Protein AF-0000000070465769 (afdb_homodimer)

Structure (mmCIF, N/CA/C/O backbone):
data_AF-0000000070465769-model_v1
#
loop_
_entity.id
_entity.type
_entity.pdbx_description
1 polymer 'Uncharacterized protein'
#
loop_
_atom_site.group_PDB
_atom_site.id
_atom_site.type_symbol
_atom_site.label_atom_id
_atom_site.label_alt_id
_atom_site.label_comp_id
_atom_site.label_asym_id
_atom_site.label_entity_id
_atom_site.label_seq_id
_atom_site.pdbx_PDB_ins_code
_atom_site.Cartn_x
_atom_site.Cartn_y
_atom_site.Cartn_z
_atom_site.occupancy
_atom_site.B_iso_or_equiv
_atom_site.auth_seq_id
_atom_site.auth_comp_id
_atom_site.auth_asym_id
_atom_site.auth_atom_id
_atom_site.pdbx_PDB_model_num
ATOM 1 N N . MET A 1 1 ? 28.219 44.188 -2.061 1 37.25 1 MET A N 1
ATOM 2 C CA . MET A 1 1 ? 27.344 43.406 -1.188 1 37.25 1 MET A CA 1
ATOM 3 C C . MET A 1 1 ? 27.016 42.062 -1.812 1 37.25 1 MET A C 1
ATOM 5 O O . MET A 1 1 ? 26.234 42 -2.76 1 37.25 1 MET A O 1
ATOM 9 N N . SER A 1 2 ? 27.984 41.125 -1.854 1 46.78 2 SER A N 1
ATOM 10 C CA . SER A 1 2 ? 27.922 39.75 -2.381 1 46.78 2 SER A CA 1
ATOM 11 C C . SER A 1 2 ? 26.859 38.938 -1.668 1 46.78 2 SER A C 1
ATOM 13 O O . SER A 1 2 ? 26.891 38.812 -0.442 1 46.78 2 SER A O 1
ATOM 15 N N . SER A 1 3 ? 25.656 38.906 -2.186 1 49.59 3 SER A N 1
ATOM 16 C CA . SER A 1 3 ? 24.625 37.969 -1.748 1 49.59 3 SER A CA 1
ATOM 17 C C . SER A 1 3 ? 25.172 36.562 -1.627 1 49.59 3 SER A C 1
ATOM 19 O O . SER A 1 3 ? 25.453 35.906 -2.637 1 49.59 3 SER A O 1
ATOM 21 N N . ARG A 1 4 ? 26 36.219 -0.628 1 45.41 4 ARG A N 1
ATOM 22 C CA . ARG A 1 4 ? 26.297 34.812 -0.351 1 45.41 4 ARG A CA 1
ATOM 23 C C . ARG A 1 4 ? 25.016 33.969 -0.282 1 45.41 4 ARG A C 1
ATOM 25 O O . ARG A 1 4 ? 24.141 34.25 0.538 1 45.41 4 ARG A O 1
ATOM 32 N N . SER A 1 5 ? 24.547 33.438 -1.378 1 44.25 5 SER A N 1
ATOM 33 C CA . SER A 1 5 ? 23.594 32.344 -1.336 1 44.25 5 SER A CA 1
ATOM 34 C C . SER A 1 5 ? 23.953 31.344 -0.235 1 44.25 5 SER A C 1
ATOM 36 O O . SER A 1 5 ? 25 30.719 -0.278 1 44.25 5 SER A O 1
ATOM 38 N N . VAL A 1 6 ? 23.734 31.594 0.999 1 43.47 6 VAL A N 1
ATOM 39 C CA . VAL A 1 6 ? 23.828 30.594 2.057 1 43.47 6 VAL A CA 1
ATOM 40 C C . VAL A 1 6 ? 23.188 29.281 1.59 1 43.47 6 VAL A C 1
ATOM 42 O O . VAL A 1 6 ? 21.969 29.203 1.408 1 43.47 6 VAL A O 1
ATOM 45 N N . CYS A 1 7 ? 23.828 28.578 0.736 1 43.31 7 CYS A N 1
ATOM 46 C CA . CYS A 1 7 ? 23.5 27.172 0.587 1 43.31 7 CYS A CA 1
ATOM 47 C C . CYS A 1 7 ? 23.172 26.531 1.938 1 43.31 7 CYS A C 1
ATOM 49 O O . CYS A 1 7 ? 24.047 26.359 2.771 1 43.31 7 CYS A O 1
ATOM 51 N N . HIS A 1 8 ? 22.109 26.859 2.59 1 45.56 8 HIS A N 1
ATOM 52 C CA . HIS A 1 8 ? 21.734 26.094 3.766 1 45.56 8 HIS A CA 1
ATOM 53 C C . HIS A 1 8 ? 21.922 24.594 3.525 1 45.56 8 HIS A C 1
ATOM 55 O O . HIS A 1 8 ? 21.094 23.969 2.852 1 45.56 8 HIS A O 1
ATOM 61 N N . SER A 1 9 ? 23.078 24.172 3.49 1 48.69 9 SER A N 1
ATOM 62 C CA . SER A 1 9 ? 23.438 22.75 3.504 1 48.69 9 SER A CA 1
ATOM 63 C C . SER A 1 9 ? 22.516 21.969 4.426 1 48.69 9 SER A C 1
ATOM 65 O O . SER A 1 9 ? 22.375 22.297 5.609 1 48.69 9 SER A O 1
ATOM 67 N N . LYS A 1 10 ? 21.469 21.359 3.857 1 61.66 10 LYS A N 1
ATOM 68 C CA . LYS A 1 10 ? 20.609 20.484 4.652 1 61.66 10 LYS A CA 1
ATOM 69 C C . LYS A 1 10 ? 21.438 19.625 5.605 1 61.66 10 LYS A C 1
ATOM 71 O O . LYS A 1 10 ? 22.547 19.203 5.266 1 61.66 10 LYS A O 1
ATOM 76 N N . SER A 1 11 ? 21.188 19.609 6.934 1 74.19 11 SER A N 1
ATOM 77 C CA . SER A 1 11 ? 21.812 18.688 7.871 1 74.19 11 SER A CA 1
ATOM 78 C C . SER A 1 11 ? 21.875 17.266 7.305 1 74.19 11 SER A C 1
ATOM 80 O O . SER A 1 11 ? 21.078 16.922 6.426 1 74.19 11 SER A O 1
ATOM 82 N N . PRO A 1 12 ? 22.969 16.641 7.438 1 72.25 12 PRO A N 1
ATOM 83 C CA . PRO A 1 12 ? 23.078 15.266 6.969 1 72.25 12 PRO A CA 1
ATOM 84 C C . PRO A 1 12 ? 21.797 14.461 7.18 1 72.25 12 PRO A C 1
ATOM 86 O O . PRO A 1 12 ? 21.438 13.648 6.324 1 72.25 12 PRO A O 1
ATOM 89 N N . SER A 1 13 ? 21.062 14.695 8.219 1 82.19 13 SER A N 1
ATOM 90 C CA . SER A 1 13 ? 19.828 13.977 8.492 1 82.19 13 SER A CA 1
ATOM 91 C C . SER A 1 13 ? 18.734 14.359 7.496 1 82.19 13 SER A C 1
ATOM 93 O O . SER A 1 13 ? 17.984 13.5 7.035 1 82.19 13 SER A O 1
ATOM 95 N N . SER A 1 14 ? 18.844 15.57 7.121 1 86.88 14 SER A N 1
ATOM 96 C CA . SER A 1 14 ? 17.844 16.031 6.164 1 86.88 14 SER A CA 1
ATOM 97 C C . SER A 1 14 ? 18.109 15.469 4.773 1 86.88 14 SER A C 1
ATOM 99 O O . SER A 1 14 ? 17.172 15.109 4.059 1 86.88 14 SER A O 1
ATOM 101 N N . LEU A 1 15 ? 19.344 15.305 4.488 1 91.31 15 LEU A N 1
ATOM 102 C CA . LEU A 1 15 ? 19.703 14.758 3.188 1 91.31 15 LEU A CA 1
ATOM 103 C C . LEU A 1 15 ? 19.344 13.273 3.111 1 91.31 15 LEU A C 1
ATOM 105 O O . LEU A 1 15 ? 18.781 12.82 2.115 1 91.31 15 LEU A O 1
ATOM 109 N N . LEU A 1 16 ? 19.672 12.523 4.16 1 94.81 16 LEU A N 1
ATOM 110 C CA . LEU A 1 16 ? 19.375 11.094 4.207 1 94.81 16 LEU A CA 1
ATOM 111 C C . LEU A 1 16 ? 17.859 10.859 4.141 1 94.81 16 LEU A C 1
ATOM 113 O O . LEU A 1 16 ? 17.406 9.938 3.467 1 94.81 16 LEU A O 1
ATOM 117 N N . GLN A 1 17 ? 17.188 11.703 4.801 1 95.44 17 GLN A N 1
ATOM 118 C CA . GLN A 1 17 ? 15.734 11.578 4.77 1 95.44 17 GLN A CA 1
ATOM 119 C C . GLN A 1 17 ? 15.188 11.859 3.375 1 95.44 17 GLN A C 1
ATOM 121 O O . GLN A 1 17 ? 14.289 11.164 2.902 1 95.44 17 GLN A O 1
ATOM 126 N N . SER A 1 18 ? 15.781 12.867 2.762 1 95.06 18 SER A N 1
ATOM 127 C CA . SER A 1 18 ? 15.383 13.172 1.391 1 95.06 18 SER A CA 1
ATOM 128 C C . SER A 1 18 ? 15.664 11.992 0.461 1 95.06 18 SER A C 1
ATOM 130 O O . SER A 1 18 ? 14.828 11.648 -0.378 1 95.06 18 SER A O 1
ATOM 132 N N . MET A 1 19 ? 16.766 11.391 0.645 1 96.69 19 MET A N 1
ATOM 133 C CA . MET A 1 19 ? 17.125 10.227 -0.164 1 96.69 19 MET A CA 1
ATOM 134 C C . MET A 1 19 ? 16.141 9.086 0.065 1 96.69 19 MET A C 1
ATOM 136 O O . MET A 1 19 ? 15.797 8.359 -0.871 1 96.69 19 MET A O 1
ATOM 140 N N . PHE A 1 20 ? 15.742 8.953 1.293 1 97.19 20 PHE A N 1
ATOM 141 C CA . PHE A 1 20 ? 14.75 7.934 1.628 1 97.19 20 PHE A CA 1
ATOM 142 C C . PHE A 1 20 ? 13.469 8.148 0.842 1 97.19 20 PHE A C 1
ATOM 144 O O . PHE A 1 20 ? 12.945 7.215 0.224 1 97.19 20 PHE A O 1
ATOM 151 N N . PHE A 1 21 ? 12.992 9.398 0.811 1 98 21 PHE A N 1
ATOM 152 C CA . PHE A 1 21 ? 11.734 9.68 0.129 1 98 21 PHE A CA 1
ATOM 153 C C . PHE A 1 21 ? 11.906 9.594 -1.383 1 98 21 PHE A C 1
ATOM 155 O O . PHE A 1 21 ? 11.008 9.133 -2.09 1 98 21 PHE A O 1
ATOM 162 N N . TRP A 1 22 ? 13.055 9.977 -1.95 1 98.12 22 TRP A N 1
ATOM 163 C CA . TRP A 1 22 ? 13.312 9.836 -3.379 1 98.12 22 TRP A CA 1
ATOM 164 C C . TRP A 1 22 ? 13.367 8.367 -3.783 1 98.12 22 TRP A C 1
ATOM 166 O O . TRP A 1 22 ? 12.789 7.977 -4.801 1 98.12 22 TRP A O 1
ATOM 176 N N . SER A 1 23 ? 14.031 7.582 -2.959 1 97.88 23 SER A N 1
ATOM 177 C CA . SER A 1 23 ? 14.086 6.148 -3.234 1 97.88 23 SER A CA 1
ATOM 178 C C . SER A 1 23 ? 12.695 5.52 -3.188 1 97.88 23 SER A C 1
ATOM 180 O O . SER A 1 23 ? 12.344 4.711 -4.047 1 97.88 23 SER A O 1
ATOM 182 N N . GLY A 1 24 ? 11.938 5.906 -2.197 1 98.12 24 GLY A N 1
ATOM 183 C CA . GLY A 1 24 ? 10.578 5.387 -2.08 1 98.12 24 GLY A CA 1
ATOM 184 C C . GLY A 1 24 ? 9.672 5.82 -3.215 1 98.12 24 GLY A C 1
ATOM 185 O O . GLY A 1 24 ? 8.703 5.133 -3.541 1 98.12 24 GLY A O 1
ATOM 186 N N . ALA A 1 25 ? 10 6.984 -3.811 1 98.56 25 ALA A N 1
ATOM 187 C CA . ALA A 1 25 ? 9.18 7.512 -4.902 1 98.56 25 ALA A CA 1
ATOM 188 C C . ALA A 1 25 ? 9.547 6.855 -6.23 1 98.56 25 ALA A C 1
ATOM 190 O O . ALA A 1 25 ? 8.672 6.508 -7.02 1 98.56 25 ALA A O 1
ATOM 191 N N . LEU A 1 26 ? 10.805 6.562 -6.438 1 98.56 26 LEU A N 1
ATOM 192 C CA . LEU A 1 26 ? 11.281 6.223 -7.773 1 98.56 26 LEU A CA 1
ATOM 193 C C . LEU A 1 26 ? 11.5 4.719 -7.906 1 98.56 26 LEU A C 1
ATOM 195 O O . LEU A 1 26 ? 11.188 4.133 -8.945 1 98.56 26 LEU A O 1
ATOM 199 N N . LEU A 1 27 ? 12.008 4.055 -6.879 1 97 27 LEU A N 1
ATOM 200 C CA . LEU A 1 27 ? 12.461 2.672 -6.996 1 97 27 LEU A CA 1
ATOM 201 C C . LEU A 1 27 ? 11.281 1.738 -7.266 1 97 27 LEU A C 1
ATOM 203 O O . LEU A 1 27 ? 11.43 0.746 -7.984 1 97 27 LEU A O 1
ATOM 207 N N . PRO A 1 28 ? 10.109 2.053 -6.746 1 98 28 PRO A N 1
ATOM 208 C CA . PRO A 1 28 ? 8.992 1.144 -7.016 1 98 28 PRO A CA 1
ATOM 209 C C . PRO A 1 28 ? 8.469 1.263 -8.445 1 98 28 PRO A C 1
ATOM 211 O O . PRO A 1 28 ? 7.711 0.401 -8.898 1 98 28 PRO A O 1
ATOM 214 N N . LEU A 1 29 ? 8.789 2.328 -9.18 1 98.25 29 LEU A N 1
ATOM 215 C CA . LEU A 1 29 ? 8.172 2.602 -10.469 1 98.25 29 LEU A CA 1
ATOM 216 C C . LEU A 1 29 ? 8.461 1.48 -11.461 1 98.25 29 LEU A C 1
ATOM 218 O O . LEU A 1 29 ? 7.543 0.969 -12.109 1 98.25 29 LEU A O 1
ATOM 222 N N . PRO A 1 30 ? 9.711 0.968 -11.578 1 97 30 PRO A N 1
ATOM 223 C CA . PRO A 1 30 ? 9.953 -0.155 -12.484 1 97 30 PRO A CA 1
ATOM 224 C C . PRO A 1 30 ? 9.18 -1.409 -12.094 1 97 30 PRO A C 1
ATOM 226 O O . PRO A 1 30 ? 8.656 -2.115 -12.953 1 97 30 PRO A O 1
ATOM 229 N N . SER A 1 31 ? 9.133 -1.694 -10.781 1 96.38 31 SER A N 1
ATOM 230 C CA . SER A 1 31 ? 8.406 -2.883 -10.352 1 96.38 31 SER A CA 1
ATOM 231 C C . SER A 1 31 ? 6.918 -2.764 -10.664 1 96.38 31 SER A C 1
ATOM 233 O O . SER A 1 31 ? 6.289 -3.736 -11.086 1 96.38 31 SER A O 1
ATOM 235 N N . ILE A 1 32 ? 6.328 -1.576 -10.453 1 98 32 ILE A N 1
ATOM 236 C CA . ILE A 1 32 ? 4.93 -1.356 -10.805 1 98 32 ILE A CA 1
ATOM 237 C C . ILE A 1 32 ? 4.711 -1.677 -12.281 1 98 32 ILE A C 1
ATOM 239 O O . ILE A 1 32 ? 3.818 -2.451 -12.633 1 98 32 ILE A O 1
ATOM 243 N N . ALA A 1 33 ? 5.547 -1.131 -13.133 1 98 33 ALA A N 1
ATOM 244 C CA . ALA A 1 33 ? 5.426 -1.328 -14.57 1 98 33 ALA A CA 1
ATOM 245 C C . ALA A 1 33 ? 5.598 -2.799 -14.945 1 98 33 ALA A C 1
ATOM 247 O O . ALA A 1 33 ? 4.781 -3.361 -15.672 1 98 33 ALA A O 1
ATOM 248 N N . LEU A 1 34 ? 6.574 -3.457 -14.391 1 98 34 LEU A N 1
ATOM 249 C CA . LEU A 1 34 ? 6.891 -4.832 -14.758 1 98 34 LEU A CA 1
ATOM 250 C C . LEU A 1 34 ? 5.832 -5.793 -14.227 1 98 34 LEU A C 1
ATOM 252 O O . LEU A 1 34 ? 5.445 -6.742 -14.914 1 98 34 LEU A O 1
ATOM 256 N N . TYR A 1 35 ? 5.332 -5.543 -13 1 98.12 35 TYR A N 1
ATOM 257 C CA . TYR A 1 35 ? 4.309 -6.402 -12.414 1 98.12 35 TYR A CA 1
ATOM 258 C C . TYR A 1 35 ? 3.029 -6.375 -13.242 1 98.12 35 TYR A C 1
ATOM 260 O O . TYR A 1 35 ? 2.301 -7.367 -13.305 1 98.12 35 TYR A O 1
ATOM 268 N N . ILE A 1 36 ? 2.822 -5.223 -13.883 1 97.25 36 ILE A N 1
ATOM 269 C CA . ILE A 1 36 ? 1.557 -5.043 -14.594 1 97.25 36 ILE A CA 1
ATOM 270 C C . ILE A 1 36 ? 1.727 -5.422 -16.062 1 97.25 36 ILE A C 1
ATOM 272 O O . ILE A 1 36 ? 0.895 -6.137 -16.625 1 97.25 36 ILE A O 1
ATOM 276 N N . LEU A 1 37 ? 2.781 -5.066 -16.656 1 96.44 37 LEU A N 1
ATOM 277 C CA . LEU A 1 37 ? 2.912 -5.18 -18.109 1 96.44 37 LEU A CA 1
ATOM 278 C C . LEU A 1 37 ? 3.553 -6.508 -18.5 1 96.44 37 LEU A C 1
ATOM 280 O O . LEU A 1 37 ? 3.297 -7.031 -19.578 1 96.44 37 LEU A O 1
ATOM 284 N N . THR A 1 38 ? 4.441 -7.043 -17.641 1 97.75 38 THR A N 1
ATOM 285 C CA . THR A 1 38 ? 5.121 -8.297 -17.938 1 97.75 38 THR A CA 1
ATOM 286 C C . THR A 1 38 ? 5.172 -9.188 -16.688 1 97.75 38 THR A C 1
ATOM 288 O O . THR A 1 38 ? 6.246 -9.617 -16.266 1 97.75 38 THR A O 1
ATOM 291 N N . PRO A 1 39 ? 4 -9.508 -16.172 1 96.88 39 PRO A N 1
ATOM 292 C CA . PRO A 1 39 ? 3.998 -10.289 -14.93 1 96.88 39 PRO A CA 1
ATOM 293 C C . PRO A 1 39 ? 4.633 -11.664 -15.102 1 96.88 39 PRO A C 1
ATOM 295 O O . PRO A 1 39 ? 5.266 -12.18 -14.172 1 96.88 39 PRO A O 1
ATOM 298 N N . GLY A 1 40 ? 4.527 -12.281 -16.297 1 96.69 40 GLY A N 1
ATOM 299 C CA . GLY A 1 40 ? 5.211 -13.539 -16.547 1 96.69 40 GLY A CA 1
ATOM 300 C C . GLY A 1 40 ? 6.719 -13.43 -16.453 1 96.69 40 GLY A C 1
ATOM 301 O O . GLY A 1 40 ? 7.371 -14.266 -15.82 1 96.69 40 GLY A O 1
ATOM 302 N N . GLY A 1 41 ? 7.215 -12.367 -17.156 1 96.69 41 GLY A N 1
ATOM 303 C CA . GLY A 1 41 ? 8.648 -12.117 -17.078 1 96.69 41 GLY A CA 1
ATOM 304 C C . GLY A 1 41 ? 9.125 -11.852 -15.664 1 96.69 41 GLY A C 1
ATOM 305 O O . GLY A 1 41 ? 10.203 -12.32 -15.266 1 96.69 41 GLY A O 1
ATOM 306 N N . THR A 1 42 ? 8.297 -11.172 -14.875 1 96.19 42 THR A N 1
ATOM 307 C CA . THR A 1 42 ? 8.633 -10.859 -13.492 1 96.19 42 THR A CA 1
ATOM 308 C C . THR A 1 42 ? 8.664 -12.125 -12.641 1 96.19 42 THR A C 1
ATOM 310 O O . THR A 1 42 ? 9.602 -12.336 -11.867 1 96.19 42 THR A O 1
ATOM 313 N N . VAL A 1 43 ? 7.668 -12.922 -12.766 1 95 43 VAL A N 1
ATOM 314 C CA . VAL A 1 43 ? 7.594 -14.18 -12.031 1 95 43 VAL A CA 1
ATOM 315 C C . VAL A 1 43 ? 8.828 -15.023 -12.336 1 95 43 VAL A C 1
ATOM 317 O O . VAL A 1 43 ? 9.469 -15.547 -11.422 1 95 43 VAL A O 1
ATOM 320 N N . LYS A 1 44 ? 9.172 -15.039 -13.555 1 94 44 LYS A N 1
ATOM 321 C CA . LYS A 1 44 ? 10.344 -15.805 -13.969 1 94 44 LYS A CA 1
ATOM 322 C C . LYS A 1 44 ? 11.617 -15.219 -13.375 1 94 44 LYS A C 1
ATOM 324 O O . LYS A 1 44 ? 12.508 -15.953 -12.945 1 94 44 LYS A O 1
ATOM 329 N N . HIS A 1 45 ? 11.664 -13.938 -13.359 1 91.44 45 HIS A N 1
ATOM 330 C CA . HIS A 1 45 ? 12.836 -13.242 -12.836 1 91.44 45 HIS A CA 1
ATOM 331 C C . HIS A 1 45 ? 13.094 -13.617 -11.383 1 91.44 45 HIS A C 1
ATOM 333 O O . HIS A 1 45 ? 14.242 -13.703 -10.961 1 91.44 45 HIS A O 1
ATOM 339 N N . PHE A 1 46 ? 12.039 -13.859 -10.68 1 90.12 46 PHE A N 1
ATOM 340 C CA . PHE A 1 46 ? 12.164 -14.219 -9.273 1 90.12 46 PHE A CA 1
ATOM 341 C C . PHE A 1 46 ? 12.156 -15.734 -9.102 1 90.12 46 PHE A C 1
ATOM 343 O O . PHE A 1 46 ? 11.812 -16.234 -8.031 1 90.12 46 PHE A O 1
ATOM 350 N N . ASN A 1 47 ? 12.344 -16.438 -10.18 1 88.5 47 ASN A N 1
ATOM 351 C CA . ASN A 1 47 ? 12.516 -17.891 -10.211 1 88.5 47 ASN A CA 1
ATOM 352 C C . ASN A 1 47 ? 11.211 -18.609 -9.914 1 88.5 47 ASN A C 1
ATOM 354 O O . ASN A 1 47 ? 11.211 -19.688 -9.297 1 88.5 47 ASN A O 1
ATOM 358 N N . GLY A 1 48 ? 10.094 -17.984 -10.234 1 91.88 48 GLY A N 1
ATOM 359 C CA . GLY A 1 48 ? 8.797 -18.609 -10.008 1 91.88 48 GLY A CA 1
ATOM 360 C C . GLY A 1 48 ? 8.258 -19.328 -11.234 1 91.88 48 GLY A C 1
ATOM 361 O O . GLY A 1 48 ? 8.781 -19.156 -12.336 1 91.88 48 GLY A O 1
ATOM 362 N N . GLU A 1 49 ? 7.277 -20.156 -10.969 1 93.69 49 GLU A N 1
ATOM 363 C CA . GLU A 1 49 ? 6.527 -20.797 -12.031 1 93.69 49 GLU A CA 1
ATOM 364 C C . GLU A 1 49 ? 5.48 -19.859 -12.625 1 93.69 49 GLU A C 1
ATOM 366 O O . GLU A 1 49 ? 4.621 -19.344 -11.906 1 93.69 49 GLU A O 1
ATOM 371 N N . VAL A 1 50 ? 5.594 -19.75 -13.992 1 95.19 50 VAL A N 1
ATOM 372 C CA . VAL A 1 50 ? 4.68 -18.844 -14.664 1 95.19 50 VAL A CA 1
ATOM 373 C C . VAL A 1 50 ? 3.355 -19.547 -14.945 1 95.19 50 VAL A C 1
ATOM 375 O O . VAL A 1 50 ? 3.299 -20.484 -15.742 1 95.19 50 VAL A O 1
ATOM 378 N N . THR A 1 51 ? 2.352 -19.188 -14.273 1 93.81 51 THR A N 1
ATOM 379 C CA . THR A 1 51 ? 0.975 -19.625 -14.469 1 93.81 51 THR A CA 1
ATOM 380 C C . THR A 1 51 ? 0.024 -18.438 -14.508 1 93.81 51 THR A C 1
ATOM 382 O O . THR A 1 51 ? 0.396 -17.328 -14.117 1 93.81 51 THR A O 1
ATOM 385 N N . PRO A 1 52 ? -1.138 -18.562 -15 1 93.25 52 PRO A N 1
ATOM 386 C CA . PRO A 1 52 ? -2.094 -17.453 -14.914 1 93.25 52 PRO A CA 1
ATOM 387 C C . PRO A 1 52 ? -2.293 -16.953 -13.484 1 93.25 52 PRO A C 1
ATOM 389 O O . PRO A 1 52 ? -2.408 -15.75 -13.266 1 93.25 52 PRO A O 1
ATOM 392 N N . THR A 1 53 ? -2.178 -17.844 -12.531 1 93.94 53 THR A N 1
ATOM 393 C CA . THR A 1 53 ? -2.379 -17.516 -11.125 1 93.94 53 THR A CA 1
ATOM 394 C C . THR A 1 53 ? -1.217 -16.672 -10.602 1 93.94 53 THR A C 1
ATOM 396 O O . THR A 1 53 ? -1.427 -15.664 -9.922 1 93.94 53 THR A O 1
ATOM 399 N N . SER A 1 54 ? -0.062 -17.125 -10.891 1 95.12 54 SER A N 1
ATOM 400 C CA . SER A 1 54 ? 1.085 -16.375 -10.398 1 95.12 54 SER A CA 1
ATOM 401 C C . SER A 1 54 ? 1.177 -15 -11.07 1 95.12 54 SER A C 1
ATOM 403 O O . SER A 1 54 ? 1.589 -14.023 -10.445 1 95.12 54 SER A O 1
ATOM 405 N N . LYS A 1 55 ? 0.803 -14.891 -12.352 1 95.19 55 LYS A N 1
ATOM 406 C CA . LYS A 1 55 ? 0.773 -13.602 -13.039 1 95.19 55 LYS A CA 1
ATOM 407 C C . LYS A 1 55 ? -0.245 -12.664 -12.398 1 95.19 55 LYS A C 1
ATOM 409 O O . LYS A 1 55 ? 0.033 -11.477 -12.203 1 95.19 55 LYS A O 1
ATOM 414 N N . PHE A 1 56 ? -1.393 -13.242 -12.102 1 95.25 56 PHE A N 1
ATOM 415 C CA . PHE A 1 56 ? -2.447 -12.492 -11.43 1 95.25 56 PHE A CA 1
ATOM 416 C C . PHE A 1 56 ? -1.942 -11.906 -10.117 1 95.25 56 PHE A C 1
ATOM 418 O O . PHE A 1 56 ? -2.004 -10.688 -9.914 1 95.25 56 PHE A O 1
ATOM 425 N N . TRP A 1 57 ? -1.403 -12.711 -9.266 1 96.88 57 TRP A N 1
ATOM 426 C CA . TRP A 1 57 ? -0.974 -12.25 -7.945 1 96.88 57 TRP A CA 1
ATOM 427 C C . TRP A 1 57 ? 0.206 -11.289 -8.062 1 96.88 57 TRP A C 1
ATOM 429 O O . TRP A 1 57 ? 0.318 -10.336 -7.285 1 96.88 57 TRP A O 1
ATOM 439 N N . CYS A 1 58 ? 1.074 -11.555 -8.984 1 97.25 58 CYS A N 1
ATOM 440 C CA . CYS A 1 58 ? 2.158 -10.625 -9.273 1 97.25 58 CYS A CA 1
ATOM 441 C C . CYS A 1 58 ? 1.613 -9.258 -9.648 1 97.25 58 CYS A C 1
ATOM 443 O O . CYS A 1 58 ? 2.078 -8.234 -9.141 1 97.25 58 CYS A O 1
ATOM 445 N N . SER A 1 59 ? 0.601 -9.195 -10.484 1 97.5 59 SER A N 1
ATOM 446 C CA . SER A 1 59 ? -0.015 -7.938 -10.891 1 97.5 59 SER A CA 1
ATOM 447 C C . SER A 1 59 ? -0.662 -7.227 -9.711 1 97.5 59 SER A C 1
ATOM 449 O O . SER A 1 59 ? -0.597 -6 -9.602 1 97.5 59 SER A O 1
ATOM 451 N N . VAL A 1 60 ? -1.263 -7.977 -8.82 1 97.62 60 VAL A N 1
ATOM 452 C CA . VAL A 1 60 ? -1.911 -7.398 -7.648 1 97.62 60 VAL A CA 1
ATOM 453 C C . VAL A 1 60 ? -0.866 -6.738 -6.754 1 97.62 60 VAL A C 1
ATOM 455 O O . VAL A 1 60 ? -1.127 -5.691 -6.152 1 97.62 60 VAL A O 1
ATOM 458 N N . ALA A 1 61 ? 0.304 -7.301 -6.707 1 98.25 61 ALA A N 1
ATOM 459 C CA . ALA A 1 61 ? 1.365 -6.805 -5.836 1 98.25 61 ALA A CA 1
ATOM 460 C C . ALA A 1 61 ? 1.81 -5.406 -6.254 1 98.25 61 ALA A C 1
ATOM 462 O O . ALA A 1 61 ? 2.361 -4.656 -5.445 1 98.25 61 ALA A O 1
ATOM 463 N N . ALA A 1 62 ? 1.568 -5.023 -7.488 1 98.62 62 ALA A N 1
ATOM 464 C CA . ALA A 1 62 ? 1.907 -3.688 -7.969 1 98.62 62 ALA A CA 1
ATOM 465 C C . ALA A 1 62 ? 1.174 -2.615 -7.164 1 98.62 62 ALA A C 1
ATOM 467 O O . ALA A 1 62 ? 1.644 -1.479 -7.062 1 98.62 62 ALA A O 1
ATOM 468 N N . SER A 1 63 ? 0.003 -2.973 -6.633 1 98.69 63 SER A N 1
ATOM 469 C CA . SER A 1 63 ? -0.846 -2.008 -5.938 1 98.69 63 SER A CA 1
ATOM 470 C C . SER A 1 63 ? -0.144 -1.436 -4.715 1 98.69 63 SER A C 1
ATOM 472 O O . SER A 1 63 ? -0.209 -0.23 -4.461 1 98.69 63 SER A O 1
ATOM 474 N N . GLY A 1 64 ? 0.524 -2.281 -3.945 1 98.69 64 GLY A N 1
ATOM 475 C CA . GLY A 1 64 ? 1.264 -1.801 -2.789 1 98.69 64 GLY A CA 1
ATOM 476 C C . GLY A 1 64 ? 2.422 -0.893 -3.156 1 98.69 64 GLY A C 1
ATOM 477 O O . GLY A 1 64 ? 2.633 0.142 -2.521 1 98.69 64 GLY A O 1
ATOM 478 N N . ASP A 1 65 ? 3.137 -1.271 -4.188 1 98.75 65 ASP A N 1
ATOM 479 C CA . ASP A 1 65 ? 4.238 -0.445 -4.676 1 98.75 65 ASP A CA 1
ATOM 480 C C . ASP A 1 65 ? 3.738 0.93 -5.109 1 98.75 65 ASP A C 1
ATOM 482 O O . ASP A 1 65 ? 4.379 1.945 -4.836 1 98.75 65 ASP A O 1
ATOM 486 N N . ALA A 1 66 ? 2.65 0.906 -5.781 1 98.81 66 ALA A N 1
ATOM 487 C CA . ALA A 1 66 ? 2.072 2.16 -6.258 1 98.81 66 ALA A CA 1
ATOM 488 C C . ALA A 1 66 ? 1.673 3.057 -5.09 1 98.81 66 ALA A C 1
ATOM 490 O O . ALA A 1 66 ? 1.894 4.27 -5.129 1 98.81 66 ALA A O 1
ATOM 491 N N . ALA A 1 67 ? 1.086 2.451 -4.082 1 98.81 67 ALA A N 1
ATOM 492 C CA . ALA A 1 67 ? 0.682 3.211 -2.902 1 98.81 67 ALA A CA 1
ATOM 493 C C . ALA A 1 67 ? 1.889 3.859 -2.229 1 98.81 67 ALA A C 1
ATOM 495 O O . ALA A 1 67 ? 1.859 5.047 -1.902 1 98.81 67 ALA A O 1
ATOM 496 N N . ILE A 1 68 ? 2.947 3.102 -2.061 1 98.81 68 ILE A N 1
ATOM 497 C CA . ILE A 1 68 ? 4.141 3.588 -1.379 1 98.81 68 ILE A CA 1
ATOM 498 C C . ILE A 1 68 ? 4.805 4.68 -2.213 1 98.81 68 ILE A C 1
ATOM 500 O O . ILE A 1 68 ? 5.215 5.715 -1.679 1 98.81 68 ILE A O 1
ATOM 504 N N . SER A 1 69 ? 4.91 4.449 -3.482 1 98.88 69 SER A N 1
ATOM 505 C CA . SER A 1 69 ? 5.477 5.469 -4.359 1 98.88 69 SER A CA 1
ATOM 506 C C . SER A 1 69 ? 4.68 6.766 -4.285 1 98.88 69 SER A C 1
ATOM 508 O O . SER A 1 69 ? 5.262 7.848 -4.16 1 98.88 69 SER A O 1
ATOM 510 N N . ALA A 1 70 ? 3.385 6.676 -4.344 1 98.75 70 ALA A N 1
ATOM 511 C CA . ALA A 1 70 ? 2.516 7.848 -4.293 1 98.75 70 ALA A CA 1
ATOM 512 C C . ALA A 1 70 ? 2.707 8.617 -2.986 1 98.75 70 ALA A C 1
ATOM 514 O O . ALA A 1 70 ? 2.732 9.852 -2.982 1 98.75 70 ALA A O 1
ATOM 515 N N . LEU A 1 71 ? 2.803 7.895 -1.905 1 98.62 71 LEU A N 1
ATOM 516 C CA . LEU A 1 71 ? 3.018 8.516 -0.603 1 98.62 71 LEU A CA 1
ATOM 517 C C . LEU A 1 71 ? 4.324 9.305 -0.584 1 98.62 71 LEU A C 1
ATOM 519 O O . LEU A 1 71 ? 4.355 10.453 -0.127 1 98.62 71 LEU A O 1
ATOM 523 N N . CYS A 1 72 ? 5.348 8.695 -1.104 1 98.62 72 CYS A N 1
ATOM 524 C CA . CYS A 1 72 ? 6.648 9.359 -1.105 1 98.62 72 CYS A CA 1
ATOM 525 C C . CYS A 1 72 ? 6.652 10.555 -2.043 1 98.62 72 CYS A C 1
ATOM 527 O O . CYS A 1 72 ? 7.211 11.609 -1.715 1 98.62 72 CYS A O 1
ATOM 529 N N . TRP A 1 73 ? 5.988 10.422 -3.178 1 98.38 73 TRP A N 1
ATOM 530 C CA . TRP A 1 73 ? 5.84 11.562 -4.074 1 98.38 73 TRP A CA 1
ATOM 531 C C . TRP A 1 73 ? 5.094 12.703 -3.389 1 98.38 73 TRP A C 1
ATOM 533 O O . TRP A 1 73 ? 5.441 13.875 -3.561 1 98.38 73 TRP A O 1
ATOM 543 N N . HIS A 1 74 ? 4.09 12.375 -2.631 1 97.19 74 HIS A N 1
ATOM 544 C CA . HIS A 1 74 ? 3.342 13.406 -1.921 1 97.19 74 HIS A CA 1
ATOM 545 C C . HIS A 1 74 ? 4.25 14.203 -0.991 1 97.19 74 HIS A C 1
ATOM 547 O O . HIS A 1 74 ? 4.191 15.438 -0.965 1 97.19 74 HIS A O 1
ATOM 553 N N . VAL A 1 75 ? 5.066 13.508 -0.267 1 96.69 75 VAL A N 1
ATOM 554 C CA . VAL A 1 75 ? 5.98 14.156 0.662 1 96.69 75 VAL A CA 1
ATOM 555 C C . VAL A 1 75 ? 6.926 15.078 -0.107 1 96.69 75 VAL A C 1
ATOM 557 O O . VAL A 1 75 ? 7.172 16.219 0.308 1 96.69 75 VAL A O 1
ATOM 560 N N . LEU A 1 76 ? 7.418 14.641 -1.215 1 96.38 76 LEU A N 1
ATOM 561 C CA . LEU A 1 76 ? 8.414 15.375 -1.987 1 96.38 76 LEU A CA 1
ATOM 562 C C . LEU A 1 76 ? 7.797 16.609 -2.629 1 96.38 76 LEU A C 1
ATOM 564 O O . LEU A 1 76 ? 8.477 17.625 -2.809 1 96.38 76 LEU A O 1
ATOM 568 N N . LEU A 1 77 ? 6.508 16.562 -2.877 1 94.5 77 LEU A N 1
ATOM 569 C CA . LEU A 1 77 ? 5.883 17.625 -3.654 1 94.5 77 LEU A CA 1
ATOM 570 C C . LEU A 1 77 ? 5.086 18.562 -2.75 1 94.5 77 LEU A C 1
ATOM 572 O O . LEU A 1 77 ? 4.598 19.594 -3.203 1 94.5 77 LEU A O 1
ATOM 576 N N . MET A 1 78 ? 4.988 18.219 -1.524 1 90.38 78 MET A N 1
ATOM 577 C CA . MET A 1 78 ? 4.18 19.047 -0.631 1 90.38 78 MET A CA 1
ATOM 578 C C . MET A 1 78 ? 4.859 20.391 -0.372 1 90.38 78 MET A C 1
ATOM 580 O O . MET A 1 78 ? 6.066 20.438 -0.141 1 90.38 78 MET A O 1
ATOM 584 N N . LYS A 1 79 ? 4.16 21.562 -0.446 1 84.62 79 LYS A N 1
ATOM 585 C CA . LYS A 1 79 ? 4.676 22.922 -0.33 1 84.62 79 LYS A CA 1
ATOM 586 C C . LYS A 1 79 ? 5.176 23.203 1.085 1 84.62 79 LYS A C 1
ATOM 588 O O . LYS A 1 79 ? 6.238 23.812 1.268 1 84.62 79 LYS A O 1
ATOM 593 N N . ASN A 1 80 ? 4.484 22.812 2.16 1 82.69 80 ASN A N 1
ATOM 594 C CA . ASN A 1 80 ? 4.832 23.094 3.551 1 82.69 80 ASN A CA 1
ATOM 595 C C . ASN A 1 80 ? 5.473 21.875 4.219 1 82.69 80 ASN A C 1
ATOM 597 O O . ASN A 1 80 ? 5.082 21.484 5.32 1 82.69 80 ASN A O 1
ATOM 601 N N . ARG A 1 81 ? 6.609 21.438 3.527 1 85.69 81 ARG A N 1
ATOM 602 C CA . ARG A 1 81 ? 7.242 20.188 3.959 1 85.69 81 ARG A CA 1
ATOM 603 C C . ARG A 1 81 ? 7.934 20.375 5.309 1 85.69 81 ARG A C 1
ATOM 605 O O . ARG A 1 81 ? 8.055 19.406 6.078 1 85.69 81 ARG A O 1
ATOM 612 N N . GLU A 1 82 ? 8.32 21.547 5.535 1 85.75 82 GLU A N 1
ATOM 613 C CA . GLU A 1 82 ? 9.094 21.781 6.754 1 85.75 82 GLU A CA 1
ATOM 614 C C . GLU A 1 82 ? 8.188 22.266 7.891 1 85.75 82 GLU A C 1
ATOM 616 O O . GLU A 1 82 ? 8.648 22.453 9.016 1 85.75 82 GLU A O 1
ATOM 621 N N . SER A 1 83 ? 6.93 22.375 7.598 1 87 83 SER A N 1
ATOM 622 C CA . SER A 1 83 ? 5.969 22.75 8.625 1 87 83 SER A CA 1
ATOM 623 C C . SER A 1 83 ? 5.672 21.578 9.562 1 87 83 SER A C 1
ATOM 625 O O . SER A 1 83 ? 6.098 20.453 9.305 1 87 83 SER A O 1
ATOM 627 N N . GLU A 1 84 ? 5.008 21.828 10.625 1 85.19 84 GLU A N 1
ATOM 628 C CA . GLU A 1 84 ? 4.582 20.797 11.555 1 85.19 84 GLU A CA 1
ATOM 629 C C . GLU A 1 84 ? 3.729 19.734 10.844 1 85.19 84 GLU A C 1
ATOM 631 O O . GLU A 1 84 ? 3.898 18.547 11.062 1 85.19 84 GLU A O 1
ATOM 636 N N . MET A 1 85 ? 2.922 20.234 9.961 1 84 85 MET A N 1
ATOM 637 C CA . MET A 1 85 ? 2.076 19.344 9.172 1 84 85 MET A CA 1
ATOM 638 C C . MET A 1 85 ? 2.918 18.453 8.266 1 84 85 MET A C 1
ATOM 640 O O . MET A 1 85 ? 2.672 17.25 8.172 1 84 85 MET A O 1
ATOM 644 N N . GLY A 1 86 ? 3.84 19.109 7.652 1 89.88 86 GLY A N 1
ATOM 645 C CA . GLY A 1 86 ? 4.73 18.359 6.789 1 89.88 86 GLY A CA 1
ATOM 646 C C . GLY A 1 86 ? 5.488 17.266 7.523 1 89.88 86 GLY A C 1
ATOM 647 O O . GLY A 1 86 ? 5.617 16.156 7.023 1 89.88 86 GLY A O 1
ATOM 648 N N . GLU A 1 87 ? 5.883 17.562 8.711 1 90.81 87 GLU A N 1
ATOM 649 C CA . GLU A 1 87 ? 6.629 16.594 9.508 1 90.81 87 GLU A CA 1
ATOM 650 C C . GLU A 1 87 ? 5.738 15.43 9.922 1 90.81 87 GLU A C 1
ATOM 652 O O . GLU A 1 87 ? 6.184 14.273 9.945 1 90.81 87 GLU A O 1
ATOM 657 N N . GLU A 1 88 ? 4.527 15.695 10.25 1 90.06 88 GLU A N 1
ATOM 658 C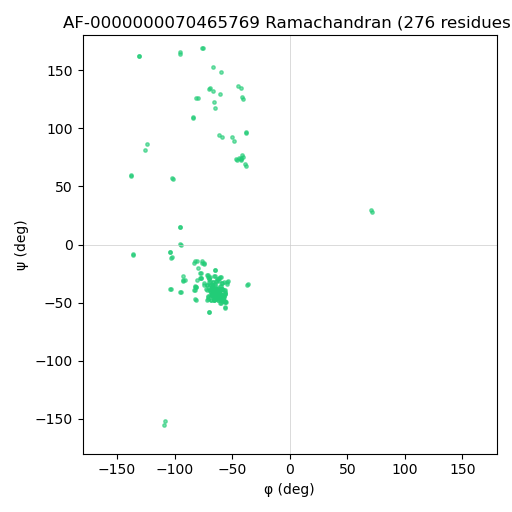 CA . GLU A 1 88 ? 3.6 14.633 10.617 1 90.06 88 GLU A CA 1
ATOM 659 C C . GLU A 1 88 ? 3.316 13.711 9.43 1 90.06 88 GLU A C 1
ATOM 661 O O . GLU A 1 88 ? 3.238 12.492 9.586 1 90.06 88 GLU A O 1
ATOM 666 N N . VAL A 1 89 ? 3.176 14.336 8.266 1 93.88 89 VAL A N 1
ATOM 667 C CA . VAL A 1 89 ? 2.941 13.547 7.062 1 93.88 89 VAL A CA 1
ATOM 668 C C . VAL A 1 89 ? 4.164 12.688 6.762 1 93.88 89 VAL A C 1
ATOM 670 O O . VAL A 1 89 ? 4.031 11.508 6.422 1 93.88 89 VAL A O 1
ATOM 673 N N . LYS A 1 90 ? 5.324 13.273 6.914 1 96.19 90 LYS A N 1
ATOM 674 C CA . LYS A 1 90 ? 6.551 12.508 6.723 1 96.19 90 LYS A CA 1
ATOM 675 C C . LYS A 1 90 ? 6.602 11.305 7.664 1 96.19 90 LYS A C 1
ATOM 677 O O . LYS A 1 90 ? 6.91 10.195 7.238 1 96.19 90 LYS A O 1
ATOM 682 N N . ARG A 1 91 ? 6.273 11.516 8.922 1 95.88 91 ARG A N 1
ATOM 683 C CA . ARG A 1 91 ? 6.285 10.445 9.914 1 95.88 91 ARG A CA 1
ATOM 684 C C . ARG A 1 91 ? 5.293 9.344 9.539 1 95.88 91 ARG A C 1
ATOM 686 O O . ARG A 1 91 ? 5.613 8.156 9.617 1 95.88 91 ARG A O 1
ATOM 693 N N . LEU A 1 92 ? 4.133 9.758 9.133 1 96.19 92 LEU A N 1
ATOM 694 C CA . LEU A 1 92 ? 3.111 8.812 8.703 1 96.19 92 LEU A CA 1
ATOM 695 C C . LEU A 1 92 ? 3.613 7.953 7.547 1 96.19 92 LEU A C 1
ATOM 697 O O . LEU A 1 92 ? 3.488 6.727 7.578 1 96.19 92 LEU A O 1
ATOM 701 N N . VAL A 1 93 ? 4.18 8.617 6.539 1 98.19 93 VAL A N 1
ATOM 702 C CA . VAL A 1 93 ? 4.625 7.918 5.34 1 98.19 93 VAL A CA 1
ATOM 703 C C . VAL A 1 93 ? 5.738 6.938 5.699 1 98.19 93 VAL A C 1
ATOM 705 O O . VAL A 1 93 ? 5.77 5.812 5.195 1 98.19 93 VAL A O 1
ATOM 708 N N . ILE A 1 94 ? 6.617 7.32 6.586 1 98.5 94 ILE A N 1
ATOM 709 C CA . ILE A 1 94 ? 7.711 6.449 7.008 1 98.5 94 ILE A CA 1
ATOM 710 C C . ILE A 1 94 ? 7.152 5.254 7.777 1 98.5 94 ILE A C 1
ATOM 712 O O . ILE A 1 94 ? 7.582 4.117 7.566 1 98.5 94 ILE A O 1
ATOM 716 N N . ARG A 1 95 ? 6.207 5.457 8.648 1 98.44 95 ARG A N 1
ATOM 717 C CA . ARG A 1 95 ? 5.586 4.367 9.398 1 98.44 95 ARG A CA 1
ATOM 718 C C . ARG A 1 95 ? 4.906 3.377 8.461 1 98.44 95 ARG A C 1
ATOM 720 O O . ARG A 1 95 ? 5.07 2.164 8.602 1 98.44 95 ARG A O 1
ATOM 727 N N . VAL A 1 96 ? 4.188 3.914 7.539 1 98.69 96 VAL A N 1
ATOM 728 C CA . VA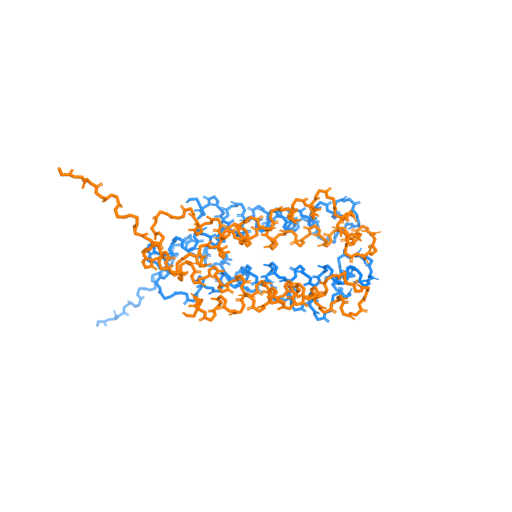L A 1 96 ? 3.453 3.062 6.609 1 98.69 96 VAL A CA 1
ATOM 729 C C . VAL A 1 96 ? 4.434 2.32 5.703 1 98.69 96 VAL A C 1
ATOM 731 O O . VAL A 1 96 ? 4.223 1.147 5.383 1 98.69 96 VAL A O 1
ATOM 734 N N . ASN A 1 97 ? 5.484 3.01 5.258 1 98.62 97 ASN A N 1
ATOM 735 C CA . ASN A 1 97 ? 6.535 2.348 4.492 1 98.62 97 ASN A CA 1
ATOM 736 C C . ASN A 1 97 ? 7.125 1.168 5.258 1 98.62 97 ASN A C 1
ATOM 738 O O . ASN A 1 97 ? 7.402 0.119 4.676 1 98.62 97 ASN A O 1
ATOM 742 N N . TRP A 1 98 ? 7.305 1.378 6.504 1 98.81 98 TRP A N 1
ATOM 743 C CA . TRP A 1 98 ? 7.852 0.301 7.32 1 98.81 98 TRP A CA 1
ATOM 744 C C . TRP A 1 98 ? 6.879 -0.872 7.398 1 98.81 98 TRP A C 1
ATOM 746 O O . TRP A 1 98 ? 7.281 -2.029 7.25 1 98.81 98 TRP A O 1
ATOM 756 N N . ILE A 1 99 ? 5.637 -0.623 7.664 1 98.69 99 ILE A N 1
ATOM 757 C CA . ILE A 1 99 ? 4.617 -1.666 7.723 1 98.69 99 ILE A CA 1
ATOM 758 C C . ILE A 1 99 ? 4.574 -2.418 6.391 1 98.69 99 ILE A C 1
ATOM 760 O O . ILE A 1 99 ? 4.586 -3.65 6.367 1 98.69 99 ILE A O 1
ATOM 764 N N . TYR A 1 100 ? 4.527 -1.676 5.309 1 98.69 100 TYR A N 1
ATOM 765 C CA . TYR A 1 100 ? 4.582 -2.268 3.975 1 98.69 100 TYR A CA 1
ATOM 766 C C . TYR A 1 100 ? 5.82 -3.143 3.818 1 98.69 100 TYR A C 1
ATOM 768 O O . TYR A 1 100 ? 5.73 -4.277 3.342 1 98.69 100 TYR A O 1
ATOM 776 N N . GLY A 1 101 ? 6.977 -2.551 4.199 1 98.19 101 GLY A N 1
ATOM 777 C CA . GLY A 1 101 ? 8.234 -3.262 4.066 1 98.19 101 GLY A CA 1
ATOM 778 C C . GLY A 1 101 ? 8.273 -4.562 4.844 1 98.19 101 GLY A C 1
ATOM 779 O O . GLY A 1 101 ? 8.82 -5.559 4.371 1 98.19 101 GLY A O 1
ATOM 780 N N . LEU A 1 102 ? 7.695 -4.562 6.016 1 98 102 LEU A N 1
ATOM 781 C CA . LEU A 1 102 ? 7.652 -5.766 6.832 1 98 102 LEU A CA 1
ATOM 782 C C . LEU A 1 102 ? 6.98 -6.91 6.082 1 98 102 LEU A C 1
ATOM 784 O O . LEU A 1 102 ? 7.504 -8.023 6.047 1 98 102 LEU A O 1
ATOM 788 N N . PHE A 1 103 ? 5.902 -6.609 5.453 1 98 103 PHE A N 1
ATOM 789 C CA . PHE A 1 103 ? 5.156 -7.656 4.766 1 98 103 PHE A CA 1
ATOM 790 C C . PHE A 1 103 ? 5.75 -7.93 3.391 1 98 103 PHE A C 1
ATOM 792 O O . PHE A 1 103 ? 5.855 -9.086 2.973 1 98 103 PHE A O 1
ATOM 799 N N . HIS A 1 104 ? 6.172 -6.898 2.68 1 97.88 104 HIS A N 1
ATOM 800 C CA . HIS A 1 104 ? 6.684 -7.031 1.32 1 97.88 104 HIS A CA 1
ATOM 801 C C . HIS A 1 104 ? 8.039 -7.734 1.308 1 97.88 104 HIS A C 1
ATOM 803 O O . HIS A 1 104 ? 8.164 -8.828 0.756 1 97.88 104 HIS A O 1
ATOM 809 N N . PHE A 1 105 ? 8.969 -7.191 1.99 1 96.19 105 PHE A N 1
ATOM 810 C CA . PHE A 1 105 ? 10.312 -7.754 2.01 1 96.19 105 PHE A CA 1
ATOM 811 C C . PHE A 1 105 ? 10.375 -8.984 2.91 1 96.19 105 PHE A C 1
ATOM 813 O O . PHE A 1 105 ? 11.156 -9.898 2.66 1 96.19 105 PHE A O 1
ATOM 820 N N . GLY A 1 106 ? 9.492 -9 3.934 1 94.62 106 GLY A N 1
ATOM 821 C CA . GLY A 1 106 ? 9.383 -10.211 4.73 1 94.62 106 GLY A CA 1
ATOM 822 C C . GLY A 1 106 ? 8.922 -11.406 3.922 1 94.62 106 GLY A C 1
ATOM 823 O O . GLY A 1 106 ? 9.492 -12.5 4.047 1 94.62 106 GLY A O 1
ATOM 824 N N . ALA A 1 107 ? 7.91 -11.195 3.127 1 94.5 107 ALA A N 1
ATOM 825 C CA . ALA A 1 107 ? 7.434 -12.281 2.27 1 94.5 107 ALA A CA 1
ATOM 826 C C . ALA A 1 107 ? 8.508 -12.711 1.278 1 94.5 107 ALA A C 1
ATOM 828 O O . ALA A 1 107 ? 8.766 -13.906 1.11 1 94.5 107 ALA A O 1
ATOM 829 N N . PHE A 1 108 ? 9.164 -11.719 0.638 1 94.12 108 PHE A N 1
ATOM 830 C CA . PHE A 1 108 ? 10.234 -12.047 -0.293 1 94.12 108 PHE A CA 1
ATOM 831 C C . PHE A 1 108 ? 11.336 -12.844 0.406 1 94.12 108 PHE A C 1
ATOM 833 O O . PHE A 1 108 ? 11.789 -13.867 -0.1 1 94.12 108 PHE A O 1
ATOM 840 N N . TRP A 1 109 ? 11.688 -12.43 1.526 1 92.25 109 TRP A N 1
ATOM 841 C CA . TRP A 1 109 ? 12.75 -13.086 2.275 1 92.25 109 TRP A CA 1
ATOM 842 C C . TRP A 1 109 ? 12.336 -14.5 2.678 1 92.25 109 TRP A C 1
ATOM 844 O O . TRP A 1 109 ? 13.07 -15.461 2.438 1 92.25 109 TRP A O 1
ATOM 854 N N . PHE A 1 110 ? 11.188 -14.656 3.205 1 90.94 110 PHE A N 1
ATOM 855 C CA . PHE A 1 110 ? 10.68 -15.938 3.686 1 90.94 110 PHE A CA 1
ATOM 856 C C . PHE A 1 110 ? 10.617 -16.953 2.551 1 90.94 110 PHE A C 1
ATOM 858 O O . PHE A 1 110 ? 11.164 -18.062 2.664 1 90.94 110 PHE A O 1
ATOM 865 N N . TRP A 1 111 ? 10.047 -16.609 1.484 1 88.75 111 TRP A N 1
ATOM 866 C CA . TRP A 1 111 ? 9.789 -17.578 0.416 1 88.75 111 TRP A CA 1
ATOM 867 C C . TRP A 1 111 ? 11.055 -17.875 -0.375 1 88.75 111 TRP A C 1
ATOM 869 O O . TRP A 1 111 ? 11.227 -18.969 -0.906 1 88.75 111 TRP A O 1
ATOM 879 N N . HIS A 1 112 ? 11.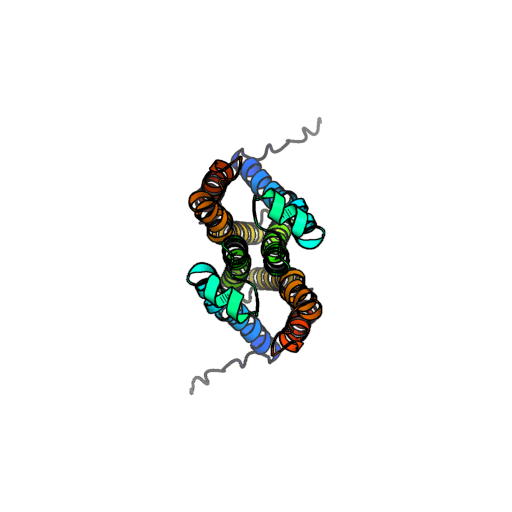953 -16.969 -0.354 1 85.38 112 HIS A N 1
ATOM 880 C CA . HIS A 1 112 ? 13.203 -17.234 -1.053 1 85.38 112 HIS A CA 1
ATOM 881 C C . HIS A 1 112 ? 14.156 -18.047 -0.18 1 85.38 112 HIS A C 1
ATOM 883 O O . HIS A 1 112 ? 15.117 -18.641 -0.684 1 85.38 112 HIS A O 1
ATOM 889 N N . MET A 1 113 ? 13.867 -18.094 1.075 1 83.5 113 MET A N 1
ATOM 890 C CA . MET A 1 113 ? 14.594 -19 1.957 1 83.5 113 MET A CA 1
ATOM 891 C C . MET A 1 113 ? 14.039 -20.422 1.857 1 83.5 113 MET A C 1
ATOM 893 O O . MET A 1 113 ? 14.773 -21.391 2.02 1 83.5 113 MET A O 1
ATOM 897 N N . LYS A 1 114 ? 12.711 -20.547 1.572 1 79.62 114 LYS A N 1
ATO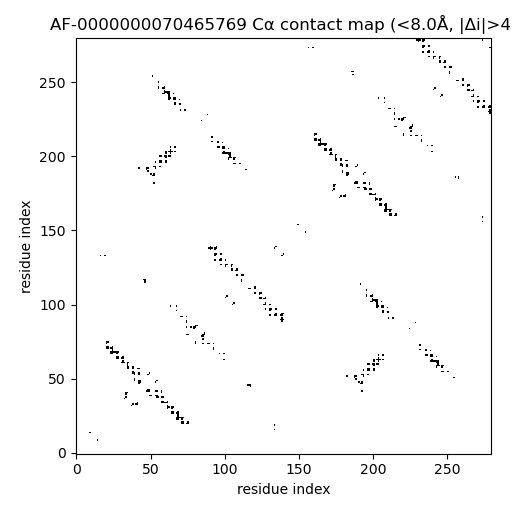M 898 C CA . LYS A 1 114 ? 12.055 -21.859 1.51 1 79.62 114 LYS A CA 1
ATOM 899 C C . LYS A 1 114 ? 12.102 -22.422 0.096 1 79.62 114 LYS A C 1
ATOM 901 O O . LYS A 1 114 ? 12.07 -23.641 -0.089 1 79.62 114 LYS A O 1
ATOM 906 N N . GLY A 1 115 ? 12.102 -21.484 -0.868 1 72.56 115 GLY A N 1
ATOM 907 C CA . GLY A 1 115 ? 12.125 -21.922 -2.256 1 72.56 115 GLY A CA 1
ATOM 908 C C . GLY A 1 115 ? 13.453 -21.672 -2.939 1 72.56 115 GLY A C 1
ATOM 909 O O . GLY A 1 115 ? 14.508 -21.766 -2.311 1 72.56 115 GLY A O 1
ATOM 910 N N . GLU A 1 116 ? 13.312 -21.516 -4.184 1 69.12 116 GLU A N 1
ATOM 911 C CA . GLU A 1 116 ? 14.516 -21.219 -4.961 1 69.12 116 GLU A CA 1
ATOM 912 C C . GLU A 1 116 ? 15.094 -19.859 -4.602 1 69.12 116 GLU A C 1
ATOM 914 O O . GLU A 1 116 ? 14.383 -18.859 -4.621 1 69.12 116 GLU A O 1
ATOM 919 N N . LYS A 1 117 ? 16.266 -19.953 -4.223 1 68.19 117 LYS A N 1
ATOM 920 C CA . LYS A 1 117 ? 16.922 -18.75 -3.734 1 68.19 117 LYS A CA 1
ATOM 921 C C . LYS A 1 117 ? 17.109 -17.734 -4.855 1 68.19 117 LYS A C 1
ATOM 923 O O . LYS A 1 117 ? 17.438 -18.094 -5.988 1 68.19 117 LYS A O 1
ATOM 928 N N . HIS A 1 118 ? 16.703 -16.531 -4.445 1 70.88 118 HIS A N 1
ATOM 929 C CA . HIS A 1 118 ? 17.016 -15.422 -5.352 1 70.88 118 HIS A CA 1
ATOM 930 C C . HIS A 1 118 ? 18.516 -15.188 -5.438 1 70.88 118 HIS A C 1
ATOM 932 O O . HIS A 1 118 ? 19.25 -15.539 -4.52 1 70.88 118 HIS A O 1
ATOM 938 N N . LYS A 1 119 ? 18.938 -14.688 -6.5 1 71.38 119 LYS A N 1
ATOM 939 C CA . LYS A 1 119 ? 20.344 -14.406 -6.719 1 71.38 119 LYS A CA 1
ATOM 940 C C . LYS A 1 119 ? 20.906 -13.484 -5.645 1 71.38 119 LYS A C 1
ATOM 942 O O . LYS A 1 119 ? 22.047 -13.625 -5.219 1 71.38 119 LYS A O 1
ATOM 947 N N . ASN A 1 120 ? 19.984 -12.602 -5.18 1 72.88 120 ASN A N 1
ATOM 948 C CA . ASN A 1 120 ? 20.406 -11.672 -4.137 1 72.88 120 ASN A CA 1
ATOM 949 C C . ASN A 1 120 ? 19.484 -11.742 -2.916 1 72.88 120 ASN A C 1
ATOM 951 O O . ASN A 1 120 ? 18.703 -10.828 -2.666 1 72.88 120 ASN A O 1
ATOM 955 N N . PRO A 1 121 ? 19.719 -12.695 -2.105 1 75.38 121 PRO A N 1
ATOM 956 C CA . PRO A 1 121 ? 18.781 -12.898 -0.994 1 75.38 121 PRO A CA 1
ATOM 957 C C . PRO A 1 121 ? 18.969 -11.875 0.124 1 75.38 121 PRO A C 1
ATOM 959 O O . PRO A 1 121 ? 18.047 -11.664 0.923 1 75.38 121 PRO A O 1
ATOM 962 N N . TRP A 1 122 ? 20.094 -11.203 0.099 1 83.88 122 TRP A N 1
ATOM 963 C CA . TRP A 1 122 ? 20.375 -10.273 1.185 1 83.88 122 TRP A CA 1
ATOM 964 C C . TRP A 1 122 ? 19.641 -8.953 0.984 1 83.88 122 TRP A C 1
ATOM 966 O O . TRP A 1 122 ? 19.531 -8.148 1.913 1 83.88 122 TRP A O 1
ATOM 976 N N . PHE A 1 123 ? 19.141 -8.734 -0.166 1 88.19 123 PHE A N 1
ATOM 977 C CA . PHE A 1 123 ? 18.438 -7.5 -0.489 1 88.19 123 PHE A CA 1
ATOM 978 C C . PHE A 1 123 ? 17.203 -7.328 0.388 1 88.19 123 PHE A C 1
ATOM 980 O O . PHE A 1 123 ? 16.859 -6.211 0.788 1 88.19 123 PHE A O 1
ATOM 987 N N . TYR A 1 124 ? 16.641 -8.414 0.813 1 92 124 TYR A N 1
ATOM 988 C CA . TYR A 1 124 ? 15.359 -8.344 1.508 1 92 124 TYR A CA 1
ATOM 989 C C . TYR A 1 124 ? 15.562 -7.984 2.977 1 92 124 TYR A C 1
ATOM 991 O O . TYR A 1 124 ? 14.984 -7.004 3.465 1 92 124 TYR A O 1
ATOM 999 N N . PRO A 1 125 ? 16.516 -8.672 3.656 1 92.56 125 PRO A N 1
ATOM 1000 C CA . PRO A 1 125 ? 16.75 -8.242 5.039 1 92.56 125 PRO A CA 1
ATOM 1001 C C . PRO A 1 125 ? 17.422 -6.875 5.129 1 92.56 125 PRO A C 1
ATOM 1003 O O . PRO A 1 125 ? 17.188 -6.129 6.082 1 92.56 125 PRO A O 1
ATOM 1006 N N . LEU A 1 126 ? 18.219 -6.492 4.172 1 94.38 126 LEU A N 1
ATOM 1007 C CA . LEU A 1 126 ? 18.797 -5.16 4.141 1 94.38 126 LEU A CA 1
ATOM 1008 C C . LEU A 1 126 ? 17.719 -4.09 3.994 1 94.38 126 LEU A C 1
ATOM 1010 O O . LEU A 1 126 ? 17.75 -3.072 4.691 1 94.38 126 LEU A O 1
ATOM 1014 N N . SER A 1 127 ? 16.812 -4.332 3.076 1 95.5 127 SER A N 1
ATOM 1015 C CA . SER A 1 127 ? 15.703 -3.395 2.885 1 95.5 127 SER A CA 1
ATOM 1016 C C . SER A 1 127 ? 14.867 -3.258 4.152 1 95.5 127 SER A C 1
ATOM 1018 O O . SER A 1 127 ? 14.438 -2.158 4.504 1 95.5 127 SER A O 1
ATOM 1020 N N . LEU A 1 128 ? 14.656 -4.32 4.836 1 97.12 128 LEU A N 1
ATOM 1021 C CA . LEU A 1 128 ? 13.938 -4.293 6.105 1 97.12 128 LEU A CA 1
ATOM 1022 C C . LEU A 1 128 ? 14.703 -3.492 7.148 1 97.12 128 LEU A C 1
ATOM 1024 O O . LEU A 1 128 ? 14.109 -2.697 7.887 1 97.12 128 LEU A O 1
ATOM 1028 N N . ALA A 1 129 ? 16.016 -3.66 7.172 1 97.19 129 ALA A N 1
ATOM 1029 C CA . ALA A 1 129 ? 16.859 -2.938 8.117 1 97.19 129 ALA A CA 1
ATOM 1030 C C . ALA A 1 129 ? 16.828 -1.437 7.844 1 97.19 129 ALA A C 1
ATOM 1032 O O . ALA A 1 129 ? 16.703 -0.633 8.773 1 97.19 129 ALA A O 1
ATOM 1033 N N . ILE A 1 130 ? 16.906 -1.091 6.594 1 96.5 130 ILE A N 1
ATOM 1034 C CA . ILE A 1 130 ? 16.891 0.314 6.199 1 96.5 130 ILE A CA 1
ATOM 1035 C C . ILE A 1 130 ? 15.547 0.938 6.582 1 96.5 130 ILE A C 1
ATOM 1037 O O . ILE A 1 130 ? 15.508 2.035 7.141 1 96.5 130 ILE A O 1
ATOM 1041 N N . SER A 1 131 ? 14.461 0.198 6.297 1 97.25 131 SER A N 1
ATOM 1042 C CA . SER A 1 131 ? 13.133 0.699 6.641 1 97.25 131 SER A CA 1
ATOM 1043 C C . SER A 1 131 ? 12.961 0.816 8.148 1 97.25 131 SER A C 1
ATOM 1045 O O . SER A 1 131 ? 12.328 1.76 8.633 1 97.25 131 SER A O 1
ATOM 1047 N N . THR A 1 132 ? 13.484 -0.101 8.891 1 98.25 132 THR A N 1
ATOM 1048 C CA . THR A 1 132 ? 13.414 -0.06 10.344 1 98.25 132 THR A CA 1
ATOM 1049 C C . THR A 1 132 ? 14.234 1.099 10.898 1 98.25 132 THR A C 1
ATOM 1051 O O . THR A 1 132 ? 13.789 1.815 11.797 1 98.25 132 THR A O 1
ATOM 1054 N N . ALA A 1 133 ? 15.406 1.244 10.336 1 98 133 ALA A N 1
ATOM 1055 C CA . ALA A 1 133 ? 16.25 2.365 10.734 1 98 133 ALA A CA 1
ATOM 1056 C C . ALA A 1 133 ? 15.547 3.697 10.492 1 98 133 ALA A C 1
ATOM 1058 O O . ALA A 1 133 ? 15.609 4.602 11.328 1 98 133 ALA A O 1
ATOM 1059 N N . ALA A 1 134 ? 14.891 3.836 9.328 1 97.81 134 ALA A N 1
ATOM 1060 C CA . ALA A 1 134 ? 14.141 5.055 9.016 1 97.81 134 ALA A CA 1
ATOM 1061 C C . ALA A 1 134 ? 13.023 5.285 10.023 1 97.81 134 ALA A C 1
ATOM 1063 O O . ALA A 1 134 ? 12.812 6.41 10.484 1 97.81 134 ALA A O 1
ATOM 1064 N N . LEU A 1 135 ? 12.32 4.219 10.352 1 98.25 135 LEU A N 1
ATOM 1065 C CA . LEU A 1 135 ? 11.266 4.312 11.359 1 98.25 135 LEU A CA 1
ATOM 1066 C C . LEU A 1 135 ? 11.82 4.828 12.68 1 98.25 135 LEU A C 1
ATOM 1068 O O . LEU A 1 135 ? 11.258 5.746 13.281 1 98.25 135 LEU A O 1
ATOM 1072 N N . LEU A 1 136 ? 12.883 4.301 13.133 1 97.88 136 LEU A N 1
ATOM 1073 C CA . LEU A 1 136 ? 13.477 4.66 14.414 1 97.88 136 LEU A CA 1
ATOM 1074 C C . LEU A 1 136 ? 14.031 6.082 14.375 1 97.88 136 LEU A C 1
ATOM 1076 O O . LEU A 1 136 ? 13.93 6.82 15.359 1 97.88 136 LEU A O 1
ATOM 1080 N N . ALA A 1 137 ? 14.539 6.492 13.281 1 96.88 137 ALA A N 1
ATOM 1081 C CA . ALA A 1 137 ? 15.195 7.793 13.164 1 96.88 137 ALA A CA 1
ATOM 1082 C C . ALA A 1 137 ? 14.164 8.906 12.977 1 96.88 137 ALA A C 1
ATOM 1084 O O . ALA A 1 137 ? 14.336 10.008 13.5 1 96.88 137 ALA A O 1
ATOM 1085 N N . TRP A 1 138 ? 13.047 8.539 12.18 1 96 138 TRP A N 1
ATOM 1086 C CA . TRP A 1 138 ? 12.227 9.656 11.734 1 96 138 TRP A CA 1
ATOM 1087 C C . TRP A 1 138 ? 10.742 9.336 11.891 1 96 138 TRP A C 1
ATOM 1089 O O . TRP A 1 138 ? 9.891 10.211 11.719 1 96 138 TRP A O 1
ATOM 1099 N N . GLY A 1 139 ? 10.375 8.125 12.211 1 95.75 139 GLY A N 1
ATOM 1100 C CA . GLY A 1 139 ? 8.977 7.738 12.125 1 95.75 139 GLY A CA 1
ATOM 1101 C C . GLY A 1 139 ? 8.289 7.707 13.477 1 95.75 139 GLY A C 1
ATOM 1102 O O . GLY A 1 139 ? 7.066 7.551 13.555 1 95.75 139 GLY A O 1
ATOM 1103 N N . LEU A 1 140 ? 9.109 7.805 14.562 1 92.31 140 LEU A N 1
ATOM 1104 C CA . LEU A 1 140 ? 8.523 7.723 15.898 1 92.31 140 LEU A CA 1
ATOM 1105 C C . LEU A 1 140 ? 8.242 9.117 16.453 1 92.31 140 LEU A C 1
ATOM 1107 O O . LEU A 1 140 ? 8.914 10.078 16.094 1 92.31 140 LEU A O 1
ATOM 1111 N N . MET B 1 1 ? -31.312 23.656 34.406 1 36.75 1 MET B N 1
ATOM 1112 C CA . MET B 1 1 ? -30.484 23.906 33.219 1 36.75 1 MET B CA 1
ATOM 1113 C C . MET B 1 1 ? -30 22.594 32.594 1 36.75 1 MET B C 1
ATOM 1115 O O . MET B 1 1 ? -29.141 21.906 33.188 1 36.75 1 MET B O 1
ATOM 1119 N N . SER B 1 2 ? -30.859 21.844 31.844 1 47.69 2 SER B N 1
ATOM 1120 C CA . SER B 1 2 ? -30.625 20.578 31.156 1 47.69 2 SER B CA 1
ATOM 1121 C C . SER B 1 2 ? -29.547 20.719 30.094 1 47.69 2 SER B C 1
ATOM 1123 O O . SER B 1 2 ? -29.641 21.594 29.219 1 47.69 2 SER B O 1
ATOM 1125 N N . SER B 1 3 ? -28.328 20.422 30.406 1 50.62 3 SER B N 1
ATOM 1126 C CA . SER B 1 3 ? -27.25 20.281 29.438 1 50.62 3 SER B CA 1
ATOM 1127 C C . SER B 1 3 ? -27.688 19.438 28.25 1 50.62 3 SER B C 1
ATOM 1129 O O . SER B 1 3 ? -27.859 18.219 28.359 1 50.62 3 SER B O 1
ATOM 1131 N N . ARG B 1 4 ? -28.516 19.906 27.312 1 46.88 4 ARG B N 1
ATOM 1132 C CA . ARG B 1 4 ? -28.719 19.203 26.047 1 46.88 4 ARG B CA 1
ATOM 1133 C C . ARG B 1 4 ? -27.375 18.859 25.391 1 46.88 4 ARG B C 1
ATOM 1135 O O . ARG B 1 4 ? -26.578 19.75 25.109 1 46.88 4 ARG B O 1
ATOM 1142 N N . SER B 1 5 ? -26.828 17.703 25.625 1 45.28 5 SER B N 1
ATOM 1143 C CA . SER B 1 5 ? -25.781 17.125 24.797 1 45.28 5 SER B CA 1
ATOM 1144 C C . SER B 1 5 ? -26.078 17.344 23.312 1 45.28 5 SER B C 1
ATOM 1146 O O . SER B 1 5 ? -27.062 16.812 22.797 1 45.28 5 SER B O 1
ATOM 1148 N N . VAL B 1 6 ? -25.891 18.469 22.75 1 43.62 6 VAL B N 1
ATOM 1149 C CA . VAL B 1 6 ? -25.938 18.672 21.297 1 43.62 6 VAL B CA 1
ATOM 1150 C C . VAL B 1 6 ? -25.172 17.547 20.609 1 43.62 6 VAL B C 1
ATOM 1152 O O . VAL B 1 6 ? -23.953 17.469 20.703 1 43.62 6 VAL B O 1
ATOM 1155 N N . CYS B 1 7 ? -25.719 16.391 20.562 1 43.59 7 CYS B N 1
ATOM 1156 C CA . CYS B 1 7 ? -25.25 15.43 19.562 1 43.59 7 CYS B CA 1
ATOM 1157 C C . CYS B 1 7 ? -24.953 16.109 18.25 1 43.59 7 CYS B C 1
ATOM 1159 O O . CYS B 1 7 ? -25.859 16.562 17.547 1 43.59 7 CYS B O 1
ATOM 1161 N N . HIS B 1 8 ? -23.938 16.922 18.125 1 45.78 8 HIS B N 1
ATOM 1162 C CA . HIS B 1 8 ? -23.562 17.406 16.797 1 45.78 8 HIS B CA 1
ATOM 1163 C C . HIS B 1 8 ? -23.625 16.266 15.781 1 45.78 8 HIS B C 1
ATOM 1165 O O . HIS B 1 8 ? -22.719 15.43 15.734 1 45.78 8 HIS B O 1
ATOM 1171 N N . SER B 1 9 ? -24.719 15.891 15.422 1 48.81 9 SER B N 1
ATOM 1172 C CA . SER B 1 9 ? -24.953 14.984 14.297 1 48.81 9 SER B CA 1
ATOM 1173 C C . SER B 1 9 ? -23.984 15.281 13.148 1 48.81 9 SER B C 1
ATOM 1175 O O . SER B 1 9 ? -23.922 16.422 12.664 1 48.81 9 SER B O 1
ATOM 1177 N N . LYS B 1 10 ? -22.891 14.547 13.055 1 61.75 10 LYS B N 1
ATOM 1178 C CA . LYS B 1 10 ? -22 14.695 11.906 1 61.75 10 LYS B CA 1
ATOM 1179 C C . LYS B 1 10 ? -22.797 14.828 10.609 1 61.75 10 LYS B C 1
ATOM 1181 O O . LYS B 1 10 ? -23.844 14.195 10.438 1 61.75 10 LYS B O 1
ATOM 1186 N N . SER B 1 11 ? -22.578 15.867 9.758 1 73.56 11 SER B N 1
ATOM 1187 C CA . SER B 1 11 ? -23.172 15.961 8.43 1 73.56 11 SER B CA 1
ATOM 1188 C C . SER B 1 11 ? -23.078 14.633 7.684 1 73.56 11 SER B C 1
ATOM 1190 O O . SER B 1 11 ? -22.219 13.797 7.996 1 73.56 11 SER B O 1
ATOM 1192 N N . PRO B 1 12 ? -24.125 14.258 7.059 1 71.62 12 PRO B N 1
ATOM 1193 C CA . PRO B 1 12 ? -24.094 13.023 6.281 1 71.62 12 PRO B CA 1
ATOM 1194 C C . PRO B 1 12 ? -22.766 12.789 5.578 1 71.62 12 PRO B C 1
ATOM 1196 O O . PRO B 1 12 ? -22.281 11.656 5.5 1 71.62 12 PRO B O 1
ATOM 1199 N N . SER B 1 13 ? -22.094 13.805 5.117 1 82.12 13 SER B N 1
ATOM 1200 C CA . SER B 1 13 ? -20.797 13.672 4.441 1 82.12 13 SER B CA 1
ATOM 1201 C C . SER B 1 13 ? -19.703 13.242 5.414 1 82.12 13 SER B C 1
ATOM 1203 O O . SER B 1 13 ? -18.859 12.414 5.07 1 82.12 13 SER B O 1
ATOM 1205 N N . SER B 1 14 ? -19.922 13.695 6.59 1 86.88 14 SER B N 1
ATOM 1206 C CA . SER B 1 14 ? -18.938 13.336 7.594 1 86.88 14 SER B CA 1
ATOM 1207 C C . SER B 1 14 ? -19.078 11.875 8.016 1 86.88 14 SER B C 1
ATOM 1209 O O . SER B 1 14 ? -18.078 11.18 8.219 1 86.88 14 SER B O 1
ATOM 1211 N N . LEU B 1 15 ? -20.297 11.445 8.031 1 91.44 15 LEU B N 1
ATOM 1212 C CA . LEU B 1 15 ? -20.547 10.055 8.406 1 91.44 15 LEU B CA 1
ATOM 1213 C C . LEU B 1 15 ? -20.062 9.102 7.316 1 91.44 15 LEU B C 1
ATOM 1215 O O . LEU B 1 15 ? -19.406 8.102 7.613 1 91.44 15 LEU B O 1
ATOM 1219 N N . LEU B 1 16 ? -20.359 9.414 6.062 1 94.81 16 LEU B N 1
ATOM 1220 C CA . LEU B 1 16 ? -19.938 8.586 4.945 1 94.81 16 LEU B CA 1
ATOM 1221 C C . LEU B 1 16 ? -18.406 8.516 4.863 1 94.81 16 LEU B C 1
ATOM 1223 O O . LEU B 1 16 ? -17.844 7.457 4.59 1 94.81 16 LEU B O 1
ATOM 1227 N N . GLN B 1 17 ? -17.844 9.609 5.113 1 95.56 17 GLN B N 1
ATOM 1228 C CA . GLN B 1 17 ? -16.375 9.633 5.094 1 95.56 17 GLN B CA 1
ATOM 1229 C C . GLN B 1 17 ? -15.797 8.781 6.219 1 95.56 17 GLN B C 1
ATOM 1231 O O . GLN B 1 17 ? -14.82 8.055 6.016 1 95.56 17 GLN B O 1
ATOM 1236 N N . SER B 1 18 ? -16.469 8.891 7.367 1 95.12 18 SER B N 1
ATOM 1237 C CA . SER B 1 18 ? -16.031 8.047 8.477 1 95.12 18 SER B CA 1
ATOM 1238 C C . SER B 1 18 ? -16.172 6.57 8.141 1 95.12 18 SER B C 1
ATOM 1240 O O . SER B 1 18 ? -15.273 5.773 8.43 1 95.12 18 SER B O 1
ATOM 1242 N N . MET B 1 19 ? -17.234 6.238 7.531 1 96.62 19 MET B N 1
ATOM 1243 C CA . MET B 1 19 ? -17.453 4.852 7.129 1 96.62 19 MET B CA 1
ATOM 1244 C C . MET B 1 19 ? -16.391 4.398 6.137 1 96.62 19 MET B C 1
ATOM 1246 O O . MET B 1 19 ? -15.938 3.25 6.176 1 96.62 19 MET B O 1
ATOM 1250 N N . PHE B 1 20 ? -16.016 5.305 5.27 1 97.25 20 PHE B N 1
ATOM 1251 C CA . PHE B 1 20 ? -14.961 5.012 4.305 1 97.25 20 PHE B CA 1
ATOM 1252 C C . PHE B 1 20 ? -13.664 4.648 5.016 1 97.25 20 PHE B C 1
ATOM 1254 O O . PHE B 1 20 ? -13.039 3.633 4.699 1 97.25 20 PHE B O 1
ATOM 1261 N N . PHE B 1 21 ? -13.297 5.445 6.016 1 98 21 PHE B N 1
ATOM 1262 C CA . PHE B 1 21 ? -12.039 5.203 6.715 1 98 21 PHE B CA 1
ATOM 1263 C C . PHE B 1 21 ? -12.141 3.961 7.59 1 98 21 PHE B C 1
ATOM 1265 O O . PHE B 1 21 ? -11.172 3.203 7.715 1 98 21 PHE B O 1
ATOM 1272 N N . TRP B 1 22 ? -13.297 3.66 8.195 1 98.19 22 TRP B N 1
ATOM 1273 C CA . TRP B 1 22 ? -13.477 2.443 8.977 1 98.19 22 TRP B CA 1
ATOM 1274 C C . TRP B 1 22 ? -13.383 1.206 8.094 1 98.19 22 TRP B C 1
ATOM 1276 O O . TRP B 1 22 ? -12.727 0.225 8.453 1 98.19 22 TRP B O 1
ATOM 1286 N N . SER B 1 23 ? -14 1.294 6.934 1 97.81 23 SER B N 1
ATOM 1287 C CA . SER B 1 23 ? -13.914 0.181 5.996 1 97.81 23 SER B CA 1
ATOM 1288 C C . SER B 1 23 ? -12.477 -0.053 5.539 1 97.81 23 SER B C 1
ATOM 1290 O O . SER B 1 23 ? -12.023 -1.195 5.469 1 97.81 23 SER B O 1
ATOM 1292 N N . GLY B 1 24 ? -11.797 1.034 5.25 1 98.12 24 GLY B N 1
ATOM 1293 C CA . GLY B 1 24 ? -10.414 0.922 4.832 1 98.12 24 GLY B CA 1
ATOM 1294 C C . GLY B 1 24 ? -9.5 0.394 5.922 1 98.12 24 GLY B C 1
ATOM 1295 O O . GLY B 1 24 ? -8.461 -0.203 5.637 1 98.12 24 GLY B O 1
ATOM 1296 N N . ALA B 1 25 ? -9.898 0.631 7.184 1 98.56 25 ALA B N 1
ATOM 1297 C CA . ALA B 1 25 ? -9.086 0.187 8.312 1 98.56 25 ALA B CA 1
ATOM 1298 C C . ALA B 1 25 ? -9.344 -1.284 8.625 1 98.56 25 ALA B C 1
ATOM 1300 O O . ALA B 1 25 ? -8.406 -2.045 8.875 1 98.56 25 ALA B O 1
ATOM 1301 N N . LEU B 1 26 ? -10.562 -1.744 8.484 1 98.56 26 LEU B N 1
ATOM 1302 C CA . LEU B 1 26 ? -10.945 -3.035 9.039 1 98.56 26 LEU B CA 1
ATOM 1303 C C . LEU B 1 26 ? -11.023 -4.098 7.945 1 98.56 26 LEU B C 1
ATOM 1305 O O . LEU B 1 26 ? -10.617 -5.242 8.156 1 98.56 26 LEU B O 1
ATOM 1309 N N . LEU B 1 27 ? -11.508 -3.764 6.766 1 96.81 27 LEU B N 1
ATOM 1310 C CA . LEU B 1 27 ? -11.836 -4.758 5.75 1 96.81 27 LEU B CA 1
ATOM 1311 C C . LEU B 1 27 ? -10.578 -5.453 5.246 1 96.81 27 LEU B C 1
ATOM 1313 O O . LEU B 1 27 ? -10.602 -6.641 4.922 1 96.81 27 LEU B O 1
ATOM 1317 N N . PRO B 1 28 ? -9.461 -4.75 5.203 1 98 28 PRO B N 1
ATOM 1318 C CA . PRO B 1 28 ? -8.258 -5.43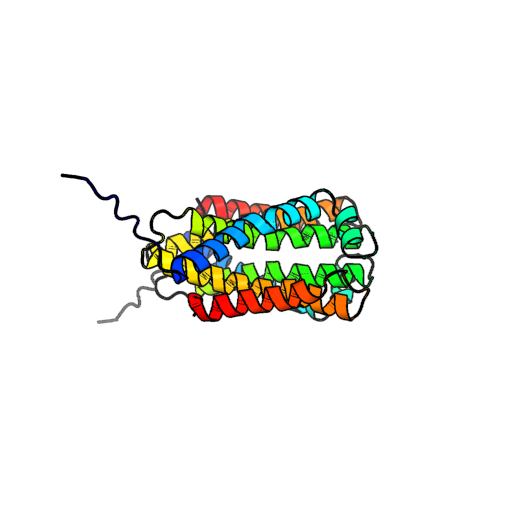4 4.715 1 98 28 PRO B CA 1
ATOM 1319 C C . PRO B 1 28 ? -7.684 -6.414 5.734 1 98 28 PRO B C 1
ATOM 1321 O O . PRO B 1 28 ? -6.836 -7.238 5.391 1 98 28 PRO B O 1
ATOM 1324 N N . LEU B 1 29 ? -8.07 -6.344 7.012 1 98.19 29 LEU B N 1
ATOM 1325 C CA . LEU B 1 29 ? -7.418 -7.109 8.07 1 98.19 29 LEU B CA 1
ATOM 1326 C C . LEU B 1 29 ? -7.555 -8.609 7.824 1 98.19 29 LEU B C 1
ATOM 1328 O O . LEU B 1 29 ? -6.566 -9.344 7.879 1 98.19 29 LEU B O 1
ATOM 1332 N N . PRO B 1 30 ? -8.742 -9.148 7.449 1 96.81 30 PRO B N 1
ATOM 1333 C CA . PRO B 1 30 ? -8.836 -10.578 7.148 1 96.81 30 PRO B CA 1
ATOM 1334 C C . PRO B 1 30 ? -7.965 -10.992 5.961 1 96.81 30 PRO B C 1
ATOM 1336 O O . PRO B 1 30 ? -7.336 -12.047 5.988 1 96.81 30 PRO B O 1
ATOM 1339 N N . SER B 1 31 ? -7.965 -10.148 4.91 1 96.25 31 SER B N 1
ATOM 1340 C CA . SER B 1 31 ? -7.148 -10.492 3.752 1 96.25 31 SER B CA 1
ATOM 1341 C C . SER B 1 31 ? -5.668 -10.523 4.105 1 96.25 31 SER B C 1
ATOM 1343 O O . SER B 1 31 ? -4.934 -11.398 3.65 1 96.25 31 SER B O 1
ATOM 1345 N N . ILE B 1 32 ? -5.203 -9.555 4.91 1 98 32 ILE B N 1
ATOM 1346 C CA . ILE B 1 32 ? -3.816 -9.555 5.359 1 98 32 ILE B CA 1
ATOM 1347 C C . ILE B 1 32 ? -3.5 -10.875 6.059 1 98 32 ILE B C 1
ATOM 1349 O O . ILE B 1 32 ? -2.525 -11.547 5.715 1 98 32 ILE B O 1
ATOM 1353 N N . ALA B 1 33 ? -4.348 -11.258 6.988 1 98 33 ALA B N 1
ATOM 1354 C CA . ALA B 1 33 ? -4.141 -12.477 7.762 1 98 33 ALA B CA 1
ATOM 1355 C C . ALA B 1 33 ? -4.156 -13.711 6.855 1 98 33 ALA B C 1
ATOM 1357 O O . ALA B 1 33 ? -3.258 -14.547 6.922 1 98 33 ALA B O 1
ATOM 1358 N N . LEU B 1 34 ? -5.086 -13.789 5.941 1 97.94 34 LEU B N 1
ATOM 1359 C CA . LEU B 1 34 ? -5.254 -14.969 5.102 1 97.94 34 LEU B CA 1
ATOM 1360 C C . LEU B 1 34 ? -4.137 -15.062 4.066 1 97.94 34 LEU B C 1
ATOM 1362 O O . LEU B 1 34 ? -3.646 -16.156 3.775 1 97.94 34 LEU B O 1
ATOM 1366 N N . TYR B 1 35 ? -3.715 -13.914 3.512 1 98.12 35 TYR B N 1
ATOM 1367 C CA . TYR B 1 35 ? -2.645 -13.898 2.52 1 98.12 35 TYR B CA 1
ATOM 1368 C C . TYR B 1 35 ? -1.338 -14.398 3.123 1 98.12 35 TYR B C 1
ATOM 1370 O O . TYR B 1 35 ? -0.515 -15 2.428 1 98.12 35 TYR B O 1
ATOM 1378 N N . ILE B 1 36 ? -1.217 -14.156 4.43 1 97.38 36 ILE B N 1
ATOM 1379 C CA . ILE B 1 36 ? 0.057 -14.469 5.07 1 97.38 36 ILE B CA 1
ATOM 1380 C C . ILE B 1 36 ? -0.008 -15.859 5.703 1 97.38 36 ILE B C 1
ATOM 1382 O O . ILE B 1 36 ? 0.914 -16.656 5.543 1 97.38 36 ILE B O 1
ATOM 1386 N N . LEU B 1 37 ? -1.066 -16.203 6.316 1 96.56 37 LEU B N 1
ATOM 1387 C CA . LEU B 1 37 ? -1.12 -17.406 7.145 1 96.56 37 LEU B CA 1
ATOM 1388 C C . LEU B 1 37 ? -1.613 -18.594 6.336 1 96.56 37 LEU B C 1
ATOM 1390 O O . LEU B 1 37 ? -1.258 -19.75 6.633 1 96.56 37 LEU B O 1
ATOM 1394 N N . THR B 1 38 ? -2.477 -18.344 5.336 1 97.75 38 THR B N 1
ATOM 1395 C CA . THR B 1 38 ? -3.021 -19.422 4.523 1 97.75 38 THR B CA 1
ATOM 1396 C C . THR B 1 38 ? -3.049 -19.031 3.051 1 97.75 38 THR B C 1
ATOM 1398 O O . THR B 1 38 ? -4.098 -19.094 2.408 1 97.75 38 THR B O 1
ATOM 1401 N N . PRO B 1 39 ? -1.89 -18.734 2.516 1 96.94 39 PRO B N 1
ATOM 1402 C CA . PRO B 1 39 ? -1.878 -18.25 1.129 1 96.94 39 PRO B CA 1
ATOM 1403 C C . PRO B 1 39 ? -2.373 -19.312 0.143 1 96.94 39 PRO B C 1
ATOM 1405 O O . PRO B 1 39 ? -3 -18.969 -0.865 1 96.94 39 PRO B O 1
ATOM 1408 N N . GLY B 1 40 ? -2.146 -20.609 0.433 1 96.56 40 GLY B N 1
ATOM 1409 C CA . GLY B 1 40 ? -2.697 -21.656 -0.41 1 96.56 40 GLY B CA 1
ATOM 1410 C C . GLY B 1 40 ? -4.215 -21.656 -0.449 1 96.56 40 GLY B C 1
ATOM 1411 O O . GLY B 1 40 ? -4.812 -21.75 -1.521 1 96.56 40 GLY B O 1
ATOM 1412 N N . GLY B 1 41 ? -4.777 -21.562 0.79 1 96.44 41 GLY B N 1
ATOM 1413 C CA . GLY B 1 41 ? -6.227 -21.484 0.872 1 96.44 41 GLY B CA 1
ATOM 1414 C C . GLY B 1 41 ? -6.797 -20.266 0.159 1 96.44 41 GLY B C 1
ATOM 1415 O O . GLY B 1 41 ? -7.836 -20.359 -0.494 1 96.44 41 GLY B O 1
ATOM 1416 N N . THR B 1 42 ? -6.078 -19.172 0.221 1 95.88 42 THR B N 1
ATOM 1417 C CA . THR B 1 42 ? -6.504 -17.938 -0.427 1 95.88 42 THR B CA 1
ATOM 1418 C C . THR B 1 42 ? -6.457 -18.078 -1.945 1 95.88 42 THR B C 1
ATOM 1420 O O . THR B 1 42 ? -7.406 -17.719 -2.639 1 95.88 42 THR B O 1
ATOM 1423 N N . VAL B 1 43 ? -5.387 -18.578 -2.43 1 94.56 43 VAL B N 1
ATOM 1424 C CA . VAL B 1 43 ? -5.23 -18.797 -3.863 1 94.56 43 VAL B CA 1
ATOM 1425 C C . VAL B 1 43 ? -6.367 -19.688 -4.375 1 94.56 43 VAL B C 1
ATOM 1427 O O . VAL B 1 43 ? -6.996 -19.375 -5.387 1 94.56 43 VAL B O 1
ATOM 1430 N N . LYS B 1 44 ? -6.652 -20.656 -3.635 1 93.38 44 LYS B N 1
ATOM 1431 C CA . LYS B 1 44 ? -7.73 -21.562 -4.012 1 93.38 44 LYS B CA 1
ATOM 1432 C C . LYS B 1 44 ? -9.086 -20.859 -3.99 1 93.38 44 LYS B C 1
ATOM 1434 O O . LYS B 1 44 ? -9.922 -21.078 -4.867 1 93.38 44 LYS B O 1
ATOM 1439 N N . HIS B 1 45 ? -9.234 -20.062 -3.004 1 90.44 45 HIS B N 1
ATOM 1440 C CA . HIS B 1 45 ? -10.484 -19.328 -2.852 1 90.44 45 HIS B CA 1
ATOM 1441 C C . HIS B 1 45 ? -10.773 -18.453 -4.074 1 90.44 45 HIS B C 1
ATOM 1443 O O . HIS B 1 45 ? -11.93 -18.297 -4.469 1 90.44 45 HIS B O 1
ATOM 1449 N N . PHE B 1 46 ? -9.727 -17.969 -4.664 1 89.06 46 PHE B N 1
ATOM 1450 C CA . PHE B 1 46 ? -9.883 -17.125 -5.844 1 89.06 46 PHE B CA 1
ATOM 1451 C C . PHE B 1 46 ? -9.742 -17.953 -7.117 1 89.06 46 PHE B C 1
ATOM 1453 O O . PHE B 1 46 ? -9.406 -17.422 -8.172 1 89.06 46 PHE B O 1
ATOM 1460 N N . ASN B 1 47 ? -9.82 -19.234 -6.988 1 87.69 47 ASN B N 1
ATOM 1461 C CA . ASN B 1 47 ? -9.852 -20.203 -8.086 1 87.69 47 ASN B CA 1
ATOM 1462 C C . ASN B 1 47 ? -8.508 -20.297 -8.789 1 87.69 47 ASN B C 1
ATOM 1464 O O . ASN B 1 47 ? -8.445 -20.484 -10.008 1 87.69 47 ASN B O 1
ATOM 1468 N N . GLY B 1 48 ? -7.441 -20.047 -8.062 1 91.19 48 GLY B N 1
ATOM 1469 C CA . GLY B 1 48 ? -6.105 -20.141 -8.633 1 91.19 48 GLY B CA 1
ATOM 1470 C C . GLY B 1 48 ? -5.445 -21.484 -8.383 1 91.19 48 GLY B C 1
ATOM 1471 O O . GLY B 1 48 ? -5.938 -22.281 -7.582 1 91.19 48 GLY B O 1
ATOM 1472 N N . GLU B 1 49 ? -4.391 -21.672 -9.141 1 93.31 49 GLU B N 1
ATOM 1473 C CA . GLU B 1 49 ? -3.537 -22.844 -8.938 1 93.31 49 GLU B CA 1
ATOM 1474 C C . GLU B 1 49 ? -2.559 -22.625 -7.785 1 93.31 49 GLU B C 1
ATOM 1476 O O . GLU B 1 49 ? -1.771 -21.672 -7.812 1 93.31 49 GLU B O 1
ATOM 1481 N N . VAL B 1 50 ? -2.629 -23.609 -6.84 1 95.06 50 VAL B N 1
ATOM 1482 C CA . VAL B 1 50 ? -1.771 -23.469 -5.664 1 95.06 50 VAL B CA 1
ATOM 1483 C C . VAL B 1 50 ? -0.376 -24.016 -5.984 1 95.06 50 VAL B C 1
ATOM 1485 O O . VAL B 1 50 ? -0.2 -25.203 -6.211 1 95.06 50 VAL B O 1
ATOM 1488 N N . THR B 1 51 ? 0.564 -23.172 -6.082 1 94 51 THR B N 1
ATOM 1489 C CA . THR B 1 51 ? 1.983 -23.469 -6.238 1 94 51 THR B CA 1
ATOM 1490 C C . THR B 1 51 ? 2.82 -22.672 -5.25 1 94 51 THR B C 1
ATOM 1492 O O . THR B 1 51 ? 2.332 -21.703 -4.656 1 94 51 THR B O 1
ATOM 1495 N N . PRO B 1 52 ? 4 -23.016 -4.988 1 93.62 52 PRO B N 1
ATOM 1496 C CA . PRO B 1 52 ? 4.844 -22.172 -4.145 1 93.62 52 PRO B CA 1
ATOM 1497 C C . PRO B 1 52 ? 4.934 -20.734 -4.652 1 93.62 52 PRO B C 1
ATOM 1499 O O . PRO B 1 52 ? 4.922 -19.797 -3.859 1 93.62 52 PRO B O 1
ATOM 1502 N N . THR B 1 53 ? 4.875 -20.578 -5.961 1 94.44 53 THR B N 1
ATOM 1503 C CA . THR B 1 53 ? 4.98 -19.266 -6.578 1 94.44 53 THR B CA 1
ATOM 1504 C C . THR B 1 53 ? 3.721 -18.438 -6.32 1 94.44 53 THR B C 1
ATOM 1506 O O . THR B 1 53 ? 3.803 -17.266 -5.969 1 94.44 53 THR B O 1
ATOM 1509 N N . SER B 1 54 ? 2.631 -19.047 -6.523 1 95.19 54 SER B N 1
ATOM 1510 C CA . SER B 1 54 ? 1.395 -18.312 -6.301 1 95.19 54 SER B CA 1
ATOM 1511 C C . SER B 1 54 ? 1.206 -17.984 -4.824 1 95.19 54 SER B C 1
ATOM 1513 O O . SER B 1 54 ? 0.675 -16.922 -4.48 1 95.19 54 SER B O 1
ATOM 1515 N N . LYS B 1 55 ? 1.62 -18.859 -3.912 1 95.5 55 LYS B N 1
ATOM 1516 C CA . LYS B 1 55 ? 1.564 -18.578 -2.48 1 95.5 55 LYS B CA 1
ATOM 1517 C C . LYS B 1 55 ? 2.459 -17.391 -2.121 1 95.5 55 LYS B C 1
ATOM 1519 O O . LYS B 1 55 ? 2.062 -16.516 -1.342 1 95.5 55 LYS B O 1
ATOM 1524 N N . PHE B 1 56 ? 3.641 -17.422 -2.709 1 95.62 56 PHE B N 1
ATOM 1525 C CA . PHE B 1 56 ? 4.59 -16.328 -2.516 1 95.62 56 PHE B CA 1
ATOM 1526 C C . PHE B 1 56 ? 3.969 -15 -2.912 1 95.62 56 PHE B C 1
ATOM 1528 O O . PHE B 1 56 ? 3.91 -14.07 -2.104 1 95.62 56 PHE B O 1
ATOM 1535 N N . TRP B 1 57 ? 3.461 -14.898 -4.098 1 97.06 57 TRP B N 1
ATOM 1536 C CA . TRP B 1 57 ? 2.93 -13.633 -4.594 1 97.06 57 TRP B CA 1
ATOM 1537 C C . TRP B 1 57 ? 1.676 -13.227 -3.828 1 97.06 57 TRP B C 1
ATOM 1539 O O . TRP B 1 57 ? 1.441 -12.039 -3.59 1 97.06 57 TRP B O 1
ATOM 1549 N N . CYS B 1 58 ? 0.882 -14.188 -3.477 1 97.31 58 CYS B N 1
ATOM 1550 C CA . CYS B 1 58 ? -0.267 -13.922 -2.617 1 97.31 58 CYS B CA 1
ATOM 1551 C C . CYS B 1 58 ? 0.171 -13.297 -1.299 1 97.31 58 CYS B C 1
ATOM 1553 O O . CYS B 1 58 ? -0.407 -12.305 -0.856 1 97.31 58 CYS B O 1
ATOM 1555 N N . SER B 1 59 ? 1.207 -13.805 -0.688 1 97.69 59 SER B N 1
ATOM 1556 C CA . SER B 1 59 ? 1.728 -13.266 0.566 1 97.69 59 SER B CA 1
ATOM 1557 C C . SER B 1 59 ? 2.256 -11.852 0.385 1 97.69 59 SER B C 1
ATOM 1559 O O . SER B 1 59 ? 2.082 -11 1.263 1 97.69 59 SER B O 1
ATOM 1561 N N . VAL B 1 60 ? 2.885 -11.586 -0.734 1 97.88 60 VAL B N 1
ATOM 1562 C CA . VAL B 1 60 ? 3.424 -10.258 -1.013 1 97.88 60 VAL B CA 1
ATOM 1563 C C . VAL B 1 60 ? 2.283 -9.25 -1.115 1 97.88 60 VAL B C 1
ATOM 1565 O O . VAL B 1 60 ? 2.42 -8.102 -0.674 1 97.88 60 VAL B O 1
ATOM 1568 N N . ALA B 1 61 ? 1.162 -9.68 -1.632 1 98.25 61 ALA B N 1
ATOM 1569 C CA . ALA B 1 61 ? 0.021 -8.789 -1.842 1 98.25 61 ALA B CA 1
ATOM 1570 C C . ALA B 1 61 ? -0.528 -8.281 -0.513 1 98.25 61 ALA B C 1
ATOM 1572 O O . ALA B 1 61 ? -1.168 -7.227 -0.463 1 98.25 61 ALA B O 1
ATOM 1573 N N . ALA B 1 62 ? -0.278 -8.969 0.556 1 98.62 62 ALA B N 1
ATOM 1574 C CA . ALA B 1 62 ? -0.715 -8.531 1.881 1 98.62 62 ALA B CA 1
ATOM 1575 C C . ALA B 1 62 ? -0.117 -7.176 2.238 1 98.62 62 ALA B C 1
ATOM 1577 O O . ALA B 1 62 ? -0.693 -6.426 3.029 1 98.62 62 ALA B O 1
ATOM 1578 N N . SER B 1 63 ? 1.057 -6.887 1.679 1 98.75 63 SER B N 1
ATOM 1579 C CA . SER B 1 63 ? 1.786 -5.672 2.027 1 98.75 63 SER B CA 1
ATOM 1580 C C . SER B 1 63 ? 0.985 -4.422 1.671 1 98.75 63 SER B C 1
ATOM 1582 O O . SER B 1 63 ? 0.931 -3.469 2.449 1 98.75 63 SER B O 1
ATOM 1584 N N . GLY B 1 64 ? 0.358 -4.418 0.502 1 98.69 64 GLY B N 1
ATOM 1585 C CA . GLY B 1 64 ? -0.469 -3.287 0.115 1 98.69 64 GLY B CA 1
ATOM 1586 C C . GLY B 1 64 ? -1.689 -3.111 0.999 1 98.69 64 GLY B C 1
ATOM 1587 O O . GLY B 1 64 ? -2.02 -1.99 1.393 1 98.69 64 GLY B O 1
ATOM 1588 N N . ASP B 1 65 ? -2.32 -4.207 1.325 1 98.69 65 ASP B N 1
ATOM 1589 C CA . ASP B 1 65 ? -3.469 -4.168 2.225 1 98.69 65 ASP B CA 1
ATOM 1590 C C . ASP B 1 65 ? -3.08 -3.602 3.59 1 98.69 65 ASP B C 1
ATOM 1592 O O . ASP B 1 65 ? -3.824 -2.812 4.176 1 98.69 65 ASP B O 1
ATOM 1596 N N . ALA B 1 66 ? -1.968 -4.035 4.031 1 98.81 66 ALA B N 1
ATOM 1597 C CA . ALA B 1 66 ? -1.489 -3.568 5.332 1 98.81 66 ALA B CA 1
ATOM 1598 C C . ALA B 1 66 ? -1.222 -2.066 5.312 1 98.81 66 ALA B C 1
ATOM 1600 O O . ALA B 1 66 ? -1.552 -1.358 6.266 1 98.81 66 ALA B O 1
ATOM 1601 N N . ALA B 1 67 ? -0.62 -1.622 4.23 1 98.81 67 ALA B N 1
ATOM 1602 C CA . ALA B 1 67 ? -0.336 -0.195 4.094 1 98.81 67 ALA B CA 1
ATOM 1603 C C . ALA B 1 67 ? -1.623 0.625 4.121 1 98.81 67 ALA B C 1
ATOM 1605 O O . ALA B 1 67 ? -1.715 1.626 4.832 1 98.81 67 ALA B O 1
ATOM 1606 N N . ILE B 1 68 ? -2.615 0.185 3.387 1 98.81 68 ILE B N 1
ATOM 1607 C CA . ILE B 1 68 ? -3.877 0.911 3.277 1 98.81 68 ILE B CA 1
ATOM 1608 C C . ILE B 1 68 ? -4.605 0.886 4.621 1 98.81 68 ILE B C 1
ATOM 1610 O O . ILE B 1 68 ? -5.129 1.908 5.066 1 98.81 68 ILE B O 1
ATOM 1614 N N . SER B 1 69 ? -4.629 -0.242 5.242 1 98.88 69 SER B N 1
ATOM 1615 C CA . SER B 1 69 ? -5.246 -0.34 6.559 1 98.88 69 SER B CA 1
ATOM 1616 C C . SER B 1 69 ? -4.578 0.602 7.555 1 98.88 69 SER B C 1
ATOM 1618 O O . SER B 1 69 ? -5.258 1.323 8.289 1 98.88 69 SER B O 1
ATOM 1620 N N . ALA B 1 70 ? -3.279 0.613 7.574 1 98.75 70 ALA B N 1
ATOM 1621 C CA . ALA B 1 70 ? -2.523 1.465 8.492 1 98.75 70 ALA B CA 1
ATOM 1622 C C . ALA B 1 70 ? -2.838 2.939 8.25 1 98.75 70 ALA B C 1
ATOM 1624 O O . ALA B 1 70 ? -2.977 3.713 9.203 1 98.75 70 ALA B O 1
ATOM 1625 N N . LEU B 1 71 ? -2.914 3.32 7 1 98.62 71 LEU B N 1
ATOM 1626 C CA . LEU B 1 71 ? -3.24 4.699 6.652 1 98.62 71 LEU B CA 1
ATOM 1627 C C . LEU B 1 71 ? -4.613 5.086 7.191 1 98.62 71 LEU B C 1
ATOM 1629 O O . LEU B 1 71 ? -4.77 6.156 7.789 1 98.62 71 LEU B O 1
ATOM 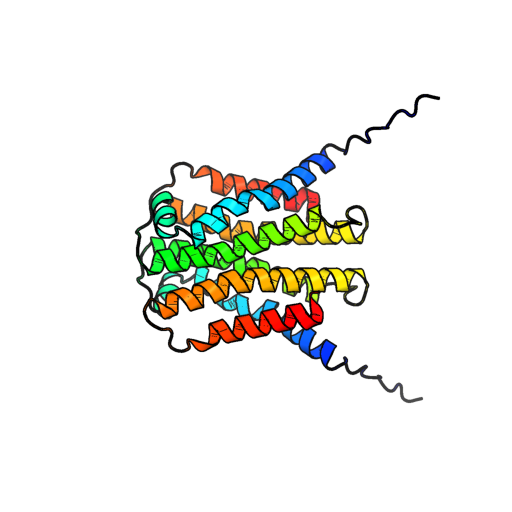1633 N N . CYS B 1 72 ? -5.547 4.207 7.004 1 98.62 72 CYS B N 1
ATOM 1634 C CA . CYS B 1 72 ? -6.902 4.5 7.457 1 98.62 72 CYS B CA 1
ATOM 1635 C C . CYS B 1 72 ? -6.977 4.527 8.984 1 98.62 72 CYS B C 1
ATOM 1637 O O . CYS B 1 72 ? -7.637 5.387 9.562 1 98.62 72 CYS B O 1
ATOM 1639 N N . TRP B 1 73 ? -6.266 3.635 9.617 1 98.38 73 TRP B N 1
ATOM 1640 C CA . TRP B 1 73 ? -6.184 3.668 11.078 1 98.38 73 TRP B CA 1
ATOM 1641 C C . TRP B 1 73 ? -5.574 4.98 11.555 1 98.38 73 TRP B C 1
ATOM 1643 O O . TRP B 1 73 ? -6.016 5.547 12.555 1 98.38 73 TRP B O 1
ATOM 1653 N N . HIS B 1 74 ? -4.57 5.453 10.867 1 97.19 74 HIS B N 1
ATOM 1654 C CA . HIS B 1 74 ? -3.951 6.715 11.25 1 97.19 74 HIS B CA 1
ATOM 1655 C C . HIS B 1 74 ? -4.969 7.852 11.242 1 97.19 74 HIS B C 1
ATOM 1657 O O . HIS B 1 74 ? -5.023 8.648 12.188 1 97.19 74 HIS B O 1
ATOM 1663 N N . VAL B 1 75 ? -5.762 7.895 10.211 1 96.69 75 VAL B N 1
ATOM 1664 C CA . VAL B 1 75 ? -6.773 8.938 10.094 1 96.69 75 VAL B CA 1
ATOM 1665 C C . VAL B 1 75 ? -7.766 8.836 11.25 1 96.69 75 VAL B C 1
ATOM 1667 O O . VAL B 1 75 ? -8.133 9.844 11.852 1 96.69 75 VAL B O 1
ATOM 1670 N N . LEU B 1 76 ? -8.148 7.668 11.594 1 96.31 76 LEU B N 1
ATOM 1671 C CA . LEU B 1 76 ? -9.172 7.438 12.602 1 96.31 76 LEU B CA 1
ATOM 1672 C C . LEU B 1 76 ? -8.648 7.766 14 1 96.31 76 LEU B C 1
ATOM 1674 O O . LEU B 1 76 ? -9.406 8.195 14.867 1 96.31 76 LEU B O 1
ATOM 1678 N N . LEU B 1 77 ? -7.348 7.656 14.164 1 94.5 77 LEU B N 1
ATOM 1679 C CA . LEU B 1 77 ? -6.781 7.773 15.5 1 94.5 77 LEU B CA 1
ATOM 1680 C C . LEU B 1 77 ? -6.113 9.133 15.688 1 94.5 77 LEU B C 1
ATOM 1682 O O . LEU B 1 77 ? -5.691 9.469 16.797 1 94.5 77 LEU B O 1
ATOM 1686 N N . MET B 1 78 ? -6.035 9.875 14.648 1 90.31 78 MET B N 1
ATOM 1687 C CA . MET B 1 78 ? -5.352 11.164 14.758 1 90.31 78 MET B CA 1
ATOM 1688 C C . MET B 1 78 ? -6.156 12.133 15.617 1 90.31 78 MET B C 1
ATOM 1690 O O . MET B 1 78 ? -7.379 12.234 15.477 1 90.31 78 MET B O 1
ATOM 1694 N N . LYS B 1 79 ? -5.566 12.898 16.594 1 84.62 79 LYS B N 1
ATOM 1695 C CA . LYS B 1 79 ? -6.203 13.797 17.562 1 84.62 79 LYS B CA 1
ATOM 1696 C C . LYS B 1 79 ? -6.785 15.023 16.875 1 84.62 79 LYS B C 1
ATOM 1698 O O . LYS B 1 79 ? -7.898 15.445 17.188 1 84.62 79 LYS B O 1
ATOM 1703 N N . ASN B 1 80 ? -6.117 15.672 15.93 1 82.75 80 ASN B N 1
ATOM 1704 C CA . ASN B 1 80 ? -6.551 16.891 15.258 1 82.75 80 ASN B CA 1
ATOM 1705 C C . ASN B 1 80 ? -7.109 16.594 13.867 1 82.75 80 ASN B C 1
ATOM 1707 O O . ASN B 1 80 ? -6.73 17.234 12.891 1 82.75 80 ASN B O 1
ATOM 1711 N N . ARG B 1 81 ? -8.164 15.664 13.898 1 85.81 81 ARG B N 1
ATOM 1712 C CA . ARG B 1 81 ? -8.703 15.164 12.633 1 85.81 81 ARG B CA 1
ATOM 1713 C C . ARG B 1 81 ? -9.461 16.266 11.891 1 85.81 81 ARG B C 1
ATOM 1715 O O . ARG B 1 81 ? -9.531 16.25 10.664 1 85.81 81 ARG B O 1
ATOM 1722 N N . GLU B 1 82 ? -9.969 17.141 12.648 1 85.81 82 GLU B N 1
ATOM 1723 C CA . GLU B 1 82 ? -10.805 18.172 12.031 1 85.81 82 GLU B CA 1
ATOM 1724 C C . GLU B 1 82 ? -10 19.422 11.719 1 85.81 82 GLU B C 1
ATOM 1726 O O . GLU B 1 82 ? -10.523 20.375 11.133 1 85.81 82 GLU B O 1
ATOM 1731 N N . SER B 1 83 ? -8.75 19.375 12.055 1 87 83 SER B N 1
ATOM 1732 C CA . SER B 1 83 ? -7.863 20.5 11.734 1 87 83 SER B CA 1
ATOM 1733 C C . SER B 1 83 ? -7.508 20.516 10.25 1 87 83 SER B C 1
ATOM 1735 O O . SER B 1 83 ? -7.812 19.578 9.523 1 87 83 SER B O 1
ATOM 1737 N N . GLU B 1 84 ? -6.922 21.562 9.805 1 85.31 84 GLU B N 1
ATOM 1738 C CA . GLU B 1 84 ? -6.441 21.672 8.43 1 85.31 84 GLU B CA 1
ATOM 1739 C C . GLU B 1 84 ? -5.469 20.531 8.102 1 85.31 84 GLU B C 1
ATOM 1741 O O . GLU B 1 84 ? -5.539 19.938 7.023 1 85.31 84 GLU B O 1
ATOM 1746 N N . MET B 1 85 ? -4.672 20.234 9.07 1 83.94 85 MET B N 1
ATOM 1747 C CA . MET B 1 85 ? -3.715 19.141 8.914 1 83.94 85 MET B CA 1
ATOM 1748 C C . MET B 1 85 ? -4.434 17.797 8.766 1 83.94 85 MET B C 1
ATOM 1750 O O . MET B 1 85 ? -4.078 17 7.902 1 83.94 85 MET B O 1
ATOM 1754 N N . GLY B 1 86 ? -5.391 17.656 9.625 1 90.06 86 GLY B N 1
ATOM 1755 C CA . GLY B 1 86 ? -6.172 16.438 9.539 1 90.06 86 GLY B CA 1
ATOM 1756 C C . GLY B 1 86 ? -6.859 16.25 8.203 1 90.06 86 GLY B C 1
ATOM 1757 O O . GLY B 1 86 ? -6.863 15.156 7.645 1 90.06 86 GLY B O 1
ATOM 1758 N N . GLU B 1 87 ? -7.324 17.328 7.672 1 90.62 87 GLU B N 1
ATOM 1759 C CA . GLU B 1 87 ? -8.016 17.266 6.387 1 90.62 87 GLU B CA 1
ATOM 1760 C C . GLU B 1 87 ? -7.039 16.953 5.258 1 90.62 87 GLU B C 1
ATOM 1762 O O . GLU B 1 87 ? -7.375 16.203 4.332 1 90.62 87 GLU B O 1
ATOM 1767 N N . GLU B 1 88 ? -5.875 17.484 5.309 1 90 88 GLU B N 1
ATOM 1768 C CA . GLU B 1 88 ? -4.867 17.188 4.297 1 90 88 GLU B CA 1
ATOM 1769 C C . GLU B 1 88 ? -4.453 15.719 4.34 1 90 88 GLU B C 1
ATOM 1771 O O . GLU B 1 88 ? -4.277 15.086 3.295 1 90 88 GLU B O 1
ATOM 1776 N N . VAL B 1 89 ? -4.32 15.203 5.562 1 93.88 89 VAL B N 1
ATOM 1777 C CA . VAL B 1 89 ? -3.963 13.797 5.719 1 93.88 89 VAL B CA 1
ATOM 1778 C C . VAL B 1 89 ? -5.09 12.914 5.191 1 93.88 89 VAL B C 1
ATOM 1780 O O . VAL B 1 89 ? -4.84 11.922 4.5 1 93.88 89 VAL B O 1
ATOM 1783 N N . LYS B 1 90 ? -6.297 13.297 5.5 1 96.12 90 LYS B N 1
ATOM 1784 C CA . LYS B 1 90 ? -7.441 12.555 4.973 1 96.12 90 LYS B CA 1
ATOM 1785 C C . LYS B 1 90 ? -7.426 12.531 3.447 1 96.12 90 LYS B C 1
ATOM 1787 O O . LYS B 1 90 ? -7.613 11.477 2.834 1 96.12 90 LYS B O 1
ATOM 1792 N N . ARG B 1 91 ? -7.176 13.68 2.836 1 95.88 91 ARG B N 1
ATOM 1793 C CA . ARG B 1 91 ? -7.137 13.773 1.381 1 95.88 91 ARG B CA 1
ATOM 1794 C C . ARG B 1 91 ? -6.035 12.883 0.808 1 95.88 91 ARG B C 1
ATOM 1796 O O . ARG B 1 91 ? -6.254 12.172 -0.175 1 95.88 91 ARG B O 1
ATOM 1803 N N . LEU B 1 92 ? -4.898 12.922 1.434 1 96.19 92 LEU B N 1
ATOM 1804 C CA . LEU B 1 92 ? -3.777 12.094 1.004 1 96.19 92 LEU B CA 1
ATOM 1805 C C . LEU B 1 92 ? -4.148 10.617 1.053 1 96.19 92 LEU B C 1
ATOM 1807 O O . LEU B 1 92 ? -3.916 9.883 0.09 1 96.19 92 LEU B O 1
ATOM 1811 N N . VAL B 1 93 ? -4.723 10.203 2.184 1 98.19 93 VAL B N 1
ATOM 1812 C CA . VAL B 1 93 ? -5.047 8.797 2.379 1 98.19 93 VAL B CA 1
ATOM 1813 C C . VAL B 1 93 ? -6.086 8.359 1.35 1 98.19 93 VAL B C 1
ATOM 1815 O O . VAL B 1 93 ? -5.996 7.262 0.793 1 98.19 93 VAL B O 1
ATOM 1818 N N . ILE B 1 94 ? -7.039 9.195 1.056 1 98.5 94 ILE B N 1
ATOM 1819 C CA . ILE B 1 94 ? -8.07 8.875 0.071 1 98.5 94 ILE B CA 1
ATOM 1820 C C . ILE B 1 94 ? -7.438 8.773 -1.317 1 98.5 94 ILE B C 1
ATOM 1822 O O . ILE B 1 94 ? -7.758 7.863 -2.084 1 98.5 94 ILE B O 1
ATOM 1826 N N . ARG B 1 95 ? -6.555 9.672 -1.68 1 98.44 95 ARG B N 1
ATOM 1827 C CA . ARG B 1 95 ? -5.871 9.625 -2.969 1 98.44 95 ARG B CA 1
ATOM 1828 C C . ARG B 1 95 ? -5.062 8.344 -3.117 1 98.44 95 ARG B C 1
ATOM 1830 O O . ARG B 1 95 ? -5.117 7.684 -4.156 1 98.44 95 ARG B O 1
ATOM 1837 N N . VAL B 1 96 ? -4.363 8.023 -2.08 1 98.69 96 VAL B N 1
ATOM 1838 C CA . VAL B 1 96 ? -3.51 6.84 -2.121 1 98.69 96 VAL B CA 1
ATOM 1839 C C . VAL B 1 96 ? -4.375 5.582 -2.168 1 98.69 96 VAL B C 1
ATOM 1841 O O . VAL B 1 96 ? -4.047 4.621 -2.867 1 98.69 96 VAL B O 1
ATOM 1844 N N . ASN B 1 97 ? -5.457 5.582 -1.41 1 98.56 97 ASN B N 1
ATOM 1845 C CA . ASN B 1 97 ? -6.406 4.477 -1.484 1 98.56 97 ASN B CA 1
ATOM 1846 C C . ASN B 1 97 ? -6.922 4.273 -2.906 1 98.56 97 ASN B C 1
ATOM 1848 O O . ASN B 1 97 ? -7.078 3.141 -3.359 1 98.56 97 ASN B O 1
ATOM 1852 N N . TRP B 1 98 ? -7.188 5.348 -3.541 1 98.81 98 TRP B N 1
ATOM 1853 C CA . TRP B 1 98 ? -7.672 5.258 -4.914 1 98.81 98 TRP B CA 1
ATOM 1854 C C . TRP B 1 98 ? -6.602 4.676 -5.832 1 98.81 98 TRP B C 1
ATOM 1856 O O . TRP B 1 98 ? -6.887 3.805 -6.656 1 98.81 98 TRP B O 1
ATOM 1866 N N . ILE B 1 99 ? -5.391 5.156 -5.746 1 98.69 99 ILE B N 1
ATOM 1867 C CA . ILE B 1 99 ? -4.285 4.645 -6.551 1 98.69 99 ILE B CA 1
ATOM 1868 C C . ILE B 1 99 ? -4.109 3.148 -6.293 1 98.69 99 ILE B C 1
ATOM 1870 O O . ILE B 1 99 ? -4.004 2.357 -7.234 1 98.69 99 ILE B O 1
ATOM 1874 N N . TYR B 1 100 ? -4.094 2.771 -5.023 1 98.69 100 TYR B N 1
ATOM 1875 C CA . TYR B 1 100 ? -4.031 1.363 -4.648 1 98.69 100 TYR B CA 1
ATOM 1876 C C . TYR B 1 100 ? -5.176 0.58 -5.281 1 98.69 100 TYR B C 1
ATOM 1878 O O . TYR B 1 100 ? -4.961 -0.491 -5.852 1 98.69 100 TYR B O 1
ATOM 1886 N N . GLY B 1 101 ? -6.387 1.134 -5.133 1 98.12 101 GLY B N 1
ATOM 1887 C CA . GLY B 1 101 ? -7.57 0.471 -5.652 1 98.12 101 GLY B CA 1
ATOM 1888 C C . GLY B 1 101 ? -7.523 0.257 -7.152 1 98.12 101 GLY B C 1
ATOM 1889 O O . GLY B 1 101 ? -7.961 -0.783 -7.652 1 98.12 101 GLY B O 1
ATOM 1890 N N . LEU B 1 102 ? -7 1.217 -7.863 1 98 102 LEU B N 1
ATOM 1891 C CA . LEU B 1 102 ? -6.879 1.103 -9.312 1 98 102 LEU B CA 1
ATOM 1892 C C . LEU B 1 102 ? -6.074 -0.134 -9.695 1 98 102 LEU B C 1
ATOM 1894 O O . LEU B 1 102 ? -6.492 -0.912 -10.555 1 98 102 LEU B O 1
ATOM 1898 N N . PHE B 1 103 ? -5 -0.329 -9.016 1 97.94 103 PHE B N 1
ATOM 1899 C CA . PHE B 1 103 ? -4.129 -1.448 -9.359 1 97.94 103 PHE B CA 1
ATOM 1900 C C . PHE B 1 103 ? -4.641 -2.74 -8.734 1 97.94 103 PHE B C 1
ATOM 1902 O O . PHE B 1 103 ? -4.621 -3.795 -9.367 1 97.94 103 PHE B O 1
ATOM 1909 N N . HIS B 1 104 ? -5.129 -2.678 -7.508 1 97.75 104 HIS B N 1
ATOM 1910 C CA . HIS B 1 104 ? -5.57 -3.857 -6.773 1 97.75 104 HIS B CA 1
ATOM 1911 C C . HIS B 1 104 ? -6.852 -4.43 -7.371 1 97.75 104 HIS B C 1
ATOM 1913 O O . HIS B 1 104 ? -6.855 -5.551 -7.887 1 97.75 104 HIS B O 1
ATOM 1919 N N . PHE B 1 105 ? -7.859 -3.656 -7.43 1 95.81 105 PHE B N 1
ATOM 1920 C CA . PHE B 1 105 ? -9.148 -4.113 -7.938 1 95.81 105 PHE B CA 1
ATOM 1921 C C . PHE B 1 105 ? -9.133 -4.191 -9.461 1 95.81 105 PHE B C 1
ATOM 1923 O O . PHE B 1 105 ? -9.812 -5.031 -10.047 1 95.81 105 PHE B O 1
ATOM 1930 N N . GLY B 1 106 ? -8.297 -3.332 -10.078 1 94.19 106 GLY B N 1
ATOM 1931 C CA . GLY B 1 106 ? -8.102 -3.467 -11.508 1 94.19 106 GLY B CA 1
ATOM 1932 C C . GLY B 1 106 ? -7.5 -4.801 -11.906 1 94.19 106 GLY B C 1
ATOM 1933 O O . GLY B 1 106 ? -7.969 -5.445 -12.844 1 94.19 106 GLY B O 1
ATOM 1934 N N . ALA B 1 107 ? -6.469 -5.184 -11.188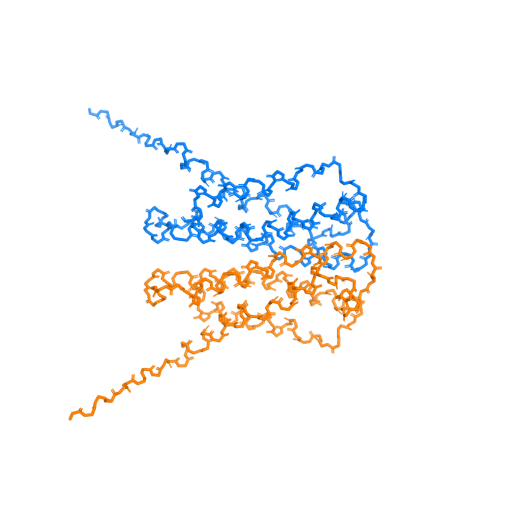 1 93.94 107 ALA B N 1
ATOM 1935 C CA . ALA B 1 107 ? -5.855 -6.484 -11.461 1 93.94 107 ALA B CA 1
ATOM 1936 C C . ALA B 1 107 ? -6.844 -7.617 -11.211 1 93.94 107 ALA B C 1
ATOM 1938 O O . ALA B 1 107 ? -6.977 -8.531 -12.031 1 93.94 107 ALA B O 1
ATOM 1939 N N . PHE B 1 108 ? -7.566 -7.543 -10.07 1 93.56 108 PHE B N 1
ATOM 1940 C CA . PHE B 1 108 ? -8.562 -8.57 -9.789 1 93.56 108 PHE B CA 1
ATOM 1941 C C . PHE B 1 108 ? -9.609 -8.633 -10.891 1 93.56 108 PHE B C 1
ATOM 1943 O O . PHE B 1 108 ? -9.938 -9.711 -11.375 1 93.56 108 PHE B O 1
ATOM 1950 N N . TRP B 1 109 ? -10.039 -7.555 -11.305 1 91.62 109 TRP B N 1
ATOM 1951 C CA . TRP B 1 109 ? -11.07 -7.492 -12.344 1 91.62 109 TRP B CA 1
ATOM 1952 C C . TRP B 1 109 ? -10.539 -8.039 -13.664 1 91.62 109 TRP B C 1
ATOM 1954 O O . TRP B 1 109 ? -11.172 -8.898 -14.289 1 91.62 109 TRP B O 1
ATOM 1964 N N . PHE B 1 110 ? -9.398 -7.629 -14.055 1 90.12 110 PHE B N 1
ATOM 1965 C CA . PHE B 1 110 ? -8.789 -8.023 -15.32 1 90.12 110 PHE B CA 1
ATOM 1966 C C . PHE B 1 110 ? -8.578 -9.531 -15.375 1 90.12 110 PHE B C 1
ATOM 1968 O O . PHE B 1 110 ? -9.008 -10.195 -16.312 1 90.12 110 PHE B O 1
ATOM 1975 N N . TRP B 1 111 ? -8 -10.086 -14.398 1 87.88 111 TRP B N 1
ATOM 1976 C CA . TRP B 1 111 ? -7.602 -11.484 -14.43 1 87.88 111 TRP B CA 1
ATOM 1977 C C . TRP B 1 111 ? -8.797 -12.398 -14.195 1 87.88 111 TRP B C 1
ATOM 1979 O O . TRP B 1 111 ? -8.836 -13.531 -14.695 1 87.88 111 TRP B O 1
ATOM 1989 N N . HIS B 1 112 ? -9.758 -11.891 -13.555 1 84.06 112 HIS B N 1
ATOM 1990 C CA . HIS B 1 112 ? -10.945 -12.711 -13.367 1 84.06 112 HIS B CA 1
ATOM 1991 C C . HIS B 1 112 ? -11.82 -12.703 -14.617 1 84.06 112 HIS B C 1
ATOM 1993 O O . HIS B 1 112 ? -12.648 -13.594 -14.812 1 84.06 112 HIS B O 1
ATOM 1999 N N . MET B 1 113 ? -11.617 -11.734 -15.414 1 82.56 113 MET B N 1
ATOM 2000 C CA . MET B 1 113 ? -12.289 -11.727 -16.719 1 82.56 113 MET B CA 1
ATOM 2001 C C . MET B 1 113 ? -11.586 -12.664 -17.688 1 82.56 113 MET B C 1
ATOM 2003 O O . MET B 1 113 ? -12.227 -13.227 -18.578 1 82.56 113 MET B O 1
ATOM 2007 N N . LYS B 1 114 ? -10.227 -12.891 -17.531 1 77.12 114 LYS B N 1
ATOM 2008 C CA . LYS B 1 114 ? -9.445 -13.727 -18.438 1 77.12 114 LYS B CA 1
ATOM 2009 C C . LYS B 1 114 ? -9.375 -15.164 -17.953 1 77.12 114 LYS B C 1
ATOM 2011 O O . LYS B 1 114 ? -9.156 -16.094 -18.734 1 77.12 114 LYS B O 1
ATOM 2016 N N . GLY B 1 115 ? -9.5 -15.273 -16.625 1 69.06 115 GLY B N 1
ATOM 2017 C CA . GLY B 1 115 ? -9.438 -16.609 -16.078 1 69.06 115 GLY B CA 1
ATOM 2018 C C . GLY B 1 115 ? -10.781 -17.094 -15.555 1 69.06 115 GLY B C 1
ATOM 2019 O O . GLY B 1 115 ? -11.828 -16.75 -16.109 1 69.06 115 GLY B O 1
ATOM 2020 N N . GLU B 1 116 ? -10.641 -18.016 -14.641 1 65.06 116 GLU B N 1
ATOM 2021 C CA . GLU B 1 116 ? -11.867 -18.516 -14.023 1 65.06 116 GLU B CA 1
ATOM 2022 C C . GLU B 1 116 ? -12.578 -17.422 -13.234 1 65.06 116 GLU B C 1
ATOM 2024 O O . GLU B 1 116 ? -11.953 -16.75 -12.406 1 65.06 116 GLU B O 1
ATOM 2029 N N . LYS B 1 117 ? -13.727 -17.156 -13.68 1 64.5 117 LYS B N 1
ATOM 2030 C CA . LYS B 1 117 ? -14.523 -16.047 -13.141 1 64.5 117 LYS B CA 1
ATOM 2031 C C . LYS B 1 117 ? -14.805 -16.25 -11.656 1 64.5 117 LYS B C 1
ATOM 2033 O O . LYS B 1 117 ? -15.078 -17.375 -11.219 1 64.5 117 LYS B O 1
ATOM 2038 N N . HIS B 1 118 ? -14.469 -15.141 -10.992 1 66.75 118 HIS B N 1
ATOM 2039 C CA . HIS B 1 118 ? -14.898 -15.109 -9.602 1 66.75 118 HIS B CA 1
ATOM 2040 C C . HIS B 1 118 ? -16.406 -15.219 -9.484 1 66.75 118 HIS B C 1
ATOM 2042 O O . HIS B 1 118 ? -17.141 -14.844 -10.414 1 66.75 118 HIS B O 1
ATOM 2048 N N . LYS B 1 119 ? -16.828 -15.797 -8.453 1 68.75 119 LYS B N 1
ATOM 2049 C CA . LYS B 1 119 ? -18.25 -15.953 -8.195 1 68.75 119 LYS B CA 1
ATOM 2050 C C . LYS B 1 119 ? -18.969 -14.609 -8.242 1 68.75 119 LYS B C 1
ATOM 2052 O O . LYS B 1 119 ? -20.109 -14.523 -8.703 1 68.75 119 LYS B O 1
ATOM 2057 N N . ASN B 1 120 ? -18.219 -13.578 -7.785 1 70.94 120 ASN B N 1
ATOM 2058 C CA . ASN B 1 120 ? -18.797 -12.242 -7.797 1 70.94 120 ASN B CA 1
ATOM 2059 C C . ASN B 1 120 ? -17.922 -11.258 -8.57 1 70.94 120 ASN B C 1
ATOM 2061 O O . ASN B 1 120 ? -17.188 -10.477 -7.977 1 70.94 120 ASN B O 1
ATOM 2065 N N . PRO B 1 121 ? -18.141 -11.211 -9.836 1 74.56 121 PRO B N 1
ATOM 2066 C CA . PRO B 1 121 ? -17.234 -10.398 -10.656 1 74.56 121 PRO B CA 1
ATOM 2067 C C . PRO B 1 121 ? -17.5 -8.898 -10.523 1 74.56 121 PRO B C 1
ATOM 2069 O O . PRO B 1 121 ? -16.641 -8.078 -10.836 1 74.56 121 PRO B O 1
ATOM 2072 N N . TRP B 1 122 ? -18.641 -8.531 -9.961 1 83.44 122 TRP B N 1
ATOM 2073 C CA . TRP B 1 122 ? -19.016 -7.121 -9.891 1 83.44 122 TRP B CA 1
ATOM 2074 C C . TRP B 1 122 ? -18.344 -6.438 -8.703 1 83.44 122 TRP B C 1
ATOM 2076 O O . TRP B 1 122 ? -18.312 -5.207 -8.625 1 83.44 122 TRP B O 1
ATOM 2086 N N . PHE B 1 123 ? -17.812 -7.176 -7.824 1 87.25 123 PHE B N 1
ATOM 2087 C CA . PHE B 1 123 ? -17.188 -6.645 -6.617 1 87.25 123 PHE B CA 1
ATOM 2088 C C . PHE B 1 123 ? -16.016 -5.738 -6.965 1 87.25 123 PHE B C 1
ATOM 2090 O O . PHE B 1 123 ? -15.812 -4.703 -6.32 1 87.25 123 PHE B O 1
ATOM 2097 N N . TYR B 1 124 ? -15.367 -6.023 -8.039 1 91.38 124 TYR B N 1
ATOM 2098 C CA . TYR B 1 124 ? -14.125 -5.32 -8.344 1 91.38 124 TYR B CA 1
ATOM 2099 C C . TYR B 1 124 ? -14.414 -3.971 -8.992 1 91.38 124 TYR B C 1
ATOM 2101 O O . TYR B 1 124 ? -13.961 -2.932 -8.508 1 91.38 124 TYR B O 1
ATOM 2109 N N . PRO B 1 125 ? -15.336 -3.941 -10.008 1 92.12 125 PRO B N 1
ATOM 2110 C CA . PRO B 1 125 ? -15.656 -2.619 -10.547 1 92.12 125 PRO B CA 1
ATOM 2111 C C . PRO B 1 125 ? -16.453 -1.759 -9.562 1 92.12 125 PRO B C 1
ATOM 2113 O O . PRO B 1 125 ? -16.312 -0.532 -9.57 1 92.12 125 PRO B O 1
ATOM 2116 N N . LEU B 1 126 ? -17.219 -2.346 -8.703 1 94.19 126 LEU B N 1
ATOM 2117 C CA . LEU B 1 126 ? -17.938 -1.594 -7.676 1 94.19 126 LEU B CA 1
ATOM 2118 C C . LEU B 1 126 ? -16.953 -0.957 -6.695 1 94.19 126 LEU B C 1
ATOM 2120 O O . LEU B 1 126 ? -17.094 0.213 -6.34 1 94.19 126 LEU B O 1
ATOM 2124 N N . SER B 1 127 ? -15.992 -1.754 -6.266 1 95.25 127 SER B N 1
ATOM 2125 C CA . SER B 1 127 ? -14.977 -1.228 -5.363 1 95.25 127 SER B CA 1
ATOM 2126 C C . SER B 1 127 ? -14.203 -0.08 -6.004 1 95.25 127 SER B C 1
ATOM 2128 O O . SER B 1 127 ? -13.891 0.914 -5.344 1 95.25 127 SER B O 1
ATOM 2130 N N . LEU B 1 128 ? -13.93 -0.175 -7.254 1 96.94 128 LEU B N 1
ATOM 2131 C CA . LEU B 1 128 ? -13.266 0.893 -7.992 1 96.94 128 LEU B CA 1
ATOM 2132 C C . LEU B 1 128 ? -14.141 2.137 -8.062 1 96.94 128 LEU B C 1
ATOM 2134 O O . LEU B 1 128 ? -13.656 3.256 -7.879 1 96.94 128 LEU B O 1
ATOM 2138 N N . ALA B 1 129 ? -15.422 1.933 -8.273 1 97.06 129 ALA B N 1
ATOM 2139 C CA . ALA B 1 129 ? -16.359 3.045 -8.344 1 97.06 129 ALA B CA 1
ATOM 2140 C C . ALA B 1 129 ? -16.453 3.768 -7 1 97.06 129 ALA B C 1
ATOM 2142 O O . ALA B 1 129 ? -16.453 5 -6.953 1 97.06 129 ALA B O 1
ATOM 2143 N N . ILE B 1 130 ? -16.531 2.994 -5.945 1 96.44 130 ILE B N 1
ATOM 2144 C CA . ILE B 1 130 ? -16.609 3.561 -4.605 1 96.44 130 ILE B CA 1
ATOM 2145 C C . ILE B 1 130 ? -15.352 4.371 -4.305 1 96.44 130 ILE B C 1
ATOM 2147 O O . ILE B 1 130 ? -15.438 5.492 -3.799 1 96.44 130 ILE B O 1
ATOM 2151 N N . SER B 1 131 ? -14.203 3.789 -4.652 1 97.06 131 SER B N 1
ATOM 2152 C CA . SER B 1 131 ? -12.945 4.488 -4.414 1 97.06 131 SER B CA 1
ATOM 2153 C C . SER B 1 131 ? -12.844 5.75 -5.266 1 97.06 131 SER B C 1
ATOM 2155 O O . SER B 1 131 ? -12.328 6.773 -4.809 1 97.06 131 SER B O 1
ATOM 2157 N N . THR B 1 132 ? -13.305 5.703 -6.461 1 98.25 132 THR B N 1
ATOM 2158 C CA . THR B 1 132 ? -13.289 6.867 -7.34 1 98.25 132 THR B CA 1
ATOM 2159 C C . THR B 1 132 ? -14.25 7.941 -6.824 1 98.25 132 THR B C 1
ATOM 2161 O O . THR B 1 132 ? -13.906 9.125 -6.816 1 98.25 132 THR B O 1
ATOM 2164 N N . ALA B 1 133 ? -15.391 7.504 -6.406 1 98 133 ALA B N 1
ATOM 2165 C CA . ALA B 1 133 ? -16.344 8.438 -5.828 1 98 133 ALA B CA 1
ATOM 2166 C C . ALA B 1 133 ? -15.758 9.141 -4.609 1 98 133 ALA B C 1
ATOM 2168 O O . ALA B 1 133 ? -15.938 10.352 -4.434 1 98 133 ALA B O 1
ATOM 2169 N N . ALA B 1 134 ? -15.078 8.383 -3.742 1 97.81 134 ALA B N 1
ATOM 2170 C CA . ALA B 1 134 ? -14.43 8.969 -2.57 1 97.81 134 ALA B CA 1
ATOM 2171 C C . ALA B 1 134 ? -13.383 10 -2.98 1 97.81 134 ALA B C 1
ATOM 2173 O O . ALA B 1 134 ? -13.297 11.078 -2.385 1 97.81 134 ALA B O 1
ATOM 2174 N N . LEU B 1 135 ? -12.594 9.656 -3.982 1 98.25 135 LEU B N 1
ATOM 2175 C CA . LEU B 1 135 ? -11.594 10.586 -4.492 1 98.25 135 LEU B CA 1
ATOM 2176 C C . LEU B 1 135 ? -12.25 11.883 -4.949 1 98.25 135 LEU B C 1
ATOM 2178 O O . LEU B 1 135 ? -11.797 12.977 -4.59 1 98.25 135 LEU B O 1
ATOM 2182 N N . LEU B 1 136 ? -13.289 11.82 -5.672 1 97.88 136 LEU B N 1
ATOM 2183 C CA . LEU B 1 136 ? -13.969 12.984 -6.23 1 97.88 136 LEU B CA 1
ATOM 2184 C C . LEU B 1 136 ? -14.641 13.797 -5.129 1 97.88 136 LEU B C 1
ATOM 2186 O O . LEU B 1 136 ? -14.656 15.023 -5.184 1 97.88 136 LEU B O 1
ATOM 2190 N N . ALA B 1 137 ? -15.125 13.156 -4.141 1 96.88 137 ALA B N 1
ATOM 2191 C CA . ALA B 1 137 ? -15.883 13.82 -3.084 1 96.88 137 ALA B CA 1
ATOM 2192 C C . ALA B 1 137 ? -14.953 14.461 -2.057 1 96.88 137 ALA B C 1
ATOM 2194 O O . ALA B 1 137 ? -15.234 15.547 -1.544 1 96.88 137 ALA B O 1
ATOM 2195 N N . TRP B 1 138 ? -13.781 13.719 -1.797 1 95.94 138 TRP B N 1
ATOM 2196 C CA . TRP B 1 138 ? -13.039 14.141 -0.615 1 95.94 138 TRP B CA 1
ATOM 2197 C C . TRP B 1 138 ? -11.547 14.195 -0.9 1 95.94 138 TRP B C 1
ATOM 2199 O O . TRP B 1 138 ? -10.766 14.695 -0.081 1 95.94 138 TRP B O 1
ATOM 2209 N N . GLY B 1 139 ? -11.086 13.727 -2.035 1 95.69 139 GLY B N 1
ATOM 2210 C CA . GLY B 1 139 ? -9.656 13.555 -2.234 1 95.69 139 GLY B CA 1
ATOM 2211 C C . GLY B 1 139 ? -9.039 14.641 -3.09 1 95.69 139 GLY B C 1
ATOM 2212 O O . GLY B 1 139 ? -7.812 14.711 -3.219 1 95.69 139 GLY B O 1
ATOM 2213 N N . LEU B 1 140 ? -9.914 15.461 -3.736 1 92 140 LEU B N 1
ATOM 2214 C CA . LEU B 1 140 ? -9.398 16.5 -4.625 1 92 140 LEU B CA 1
ATOM 2215 C C . LEU B 1 140 ? -9.281 17.828 -3.893 1 92 140 LEU B C 1
ATOM 2217 O O . LEU B 1 140 ? -10.039 18.094 -2.959 1 92 140 LEU B O 1
#

Radius of gyration: 20.49 Å; Cα contacts (8 Å, |Δi|>4): 363; chains: 2; bounding box: 58×67×52 Å

pLDDT: mean 89.78, std 14.07, range [36.75, 98.88]

Foldseek 3Di:
DPPPPPPVPPPPVRVVLLVVLVCLQPVLVVQLCCLAPPVQVVCVLLVHDDDPVSSVVSNVLSVLSVVLNVLSVCLVPPPPCVDPVNLLSSLVSLVVVLVSLCVPLVVSLVVLVVDPHRPCNVVSVVSNVVSVVCNVVRND/DPPPPPPVPPPPVRVVLLVVLVCLQPVLVVQLCCLAVPVQVVCVLLVHDDDPVSSVVSNVLSVLSVVLNVLSVCLVPPPPCVDPVNLLSSLVSLVVVLVSLCVPLVVSLVVLVVDVHDPDNVVSVVSNVVSVVCNVSRND

Secondary structure (DSSP, 8-state):
-----------HHHHHHHHHHHHHHHTHHHHHHHHHH-HHHHHHHTT----HHHHHHHHHHHHHHHHHHHHHHHHHH-TTTTSHHHHHHHHHHHHHHHHHHHHHHHHHHHHHHHSSPPS-TTHHHHHHHHHHHHIIIII-/-----------HHHHHHHHHHHHHHHTHHHHHHHHHH-HHHHHHHTT----HHHHHHHHHHHHHHHHHHHHHHHHHH-TTTTSHHHHHHHHHHHHHHHHHHHHHHHHHHHHHHHSSPPS-TTHHHHHHHHHHHHIIIII-

Solvent-accessible surface area (backbone atoms only — not comparable to full-atom values): 13979 Å² total; per-residue (Å²): 134,81,79,72,74,73,72,74,71,65,53,72,66,52,48,54,51,48,49,49,35,50,46,40,32,51,63,34,49,61,52,30,51,36,20,62,75,36,19,51,62,45,34,42,71,63,68,33,64,74,43,76,40,25,26,44,30,33,22,29,32,21,12,26,36,48,29,46,16,49,48,24,43,47,56,73,65,43,87,56,44,88,37,73,58,27,46,52,51,48,17,49,47,36,40,36,48,29,54,21,33,52,33,34,31,41,35,54,39,52,45,30,70,77,48,65,63,50,96,61,60,61,56,26,62,49,51,41,49,53,35,49,49,46,25,70,75,56,31,113,136,82,81,73,76,73,72,75,70,65,53,70,68,52,48,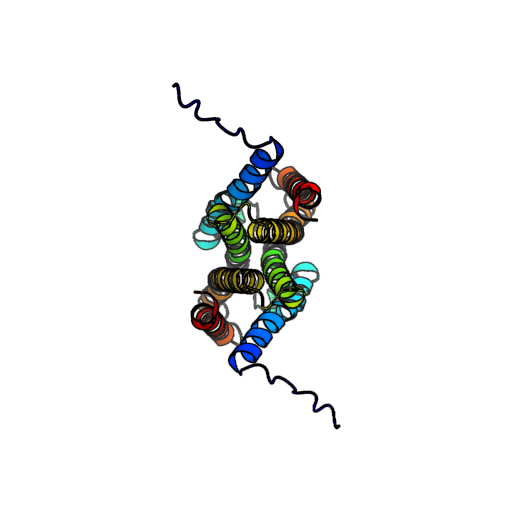53,51,48,49,50,35,50,47,40,32,51,63,34,50,62,53,31,50,35,19,62,76,35,19,51,60,46,35,44,73,66,66,32,64,73,43,76,40,27,26,43,28,32,22,29,34,22,12,28,37,48,29,48,15,50,48,24,43,47,56,74,65,43,87,57,44,85,38,73,58,26,46,51,50,48,18,49,46,37,43,36,49,30,55,21,35,53,33,33,31,43,35,53,40,52,44,28,69,76,46,66,62,53,94,63,65,61,57,28,60,49,50,41,48,53,34,49,50,46,23,71,74,57,31,112

Nearest PDB structures (foldseek):
  6q6b-assembly1_A  TM=5.648E-01  e=9.260E+00  Streptomyces lividans 1326
  3fse-assembly1_A  TM=3.530E-01  e=7.977E+00  Trichormus variabilis ATCC 29413
  9g2r-assembly1_E  TM=2.643E-01  e=6.872E+00  Homo sapiens
  5c5b-assembly2_C  TM=2.672E-01  e=7.590E+00  Homo sapiens
  5c5b-assembly2_C  TM=2.387E-01  e=7.089E+00  Homo sapiens

Organism: Naegleria fowleri (NCBI:txid5763)

Sequence (280 aa):
MSSRSVCHSKSPSSLLQSMFFWSGALLPLPSIALYILTPGGTVKHFNGEVTPTSKFWCSVAASGDAAISALCWHVLLMKNRESEMGEEVKRLVIRVNWIYGLFHFGAFWFWHMKGEKHKNPWFYPLSLAISTAALLAWGLMSSRSVCHSKSPSSLLQSMFFWSGALLPLPSIALYILTPGGTVKHFNGEVTPTSKFWCSVAASGDAAISALCWHVLLMKNRESEMGEEVKRLVIRVNWIYGLFHFGAFWFWHMKGEKHKNPWFYPLSLAISTAALLAWGL